Protein AF-A0A8D2JMZ3-F1 (afdb_monomer)

Mean predicted aligned error: 17.95 Å

Solvent-accessible surface area (backbone atoms only — not comparable to full-atom values): 12880 Å² total; per-residue (Å²): 135,89,76,90,51,69,68,60,50,44,53,52,55,49,55,53,67,75,38,93,73,44,68,58,94,88,39,82,54,86,89,74,84,93,63,55,71,68,49,50,51,51,40,59,71,40,48,68,58,43,51,56,36,44,77,69,68,22,65,52,45,77,48,75,93,40,26,43,32,31,45,54,94,93,37,82,47,76,37,77,47,71,67,64,46,55,58,53,24,75,77,34,67,77,54,27,69,68,46,46,59,58,55,48,54,51,52,50,53,51,47,55,68,68,47,74,68,68,55,67,88,52,72,50,77,45,84,58,94,58,66,87,46,82,76,63,46,58,98,85,66,78,86,52,73,69,58,53,55,47,51,50,50,39,57,75,62,45,42,35,52,57,62,50,73,80,39,76,84,61,76,80,48,64,48,72,37,80,92,74,76,41,73,42,70,67,54,54,47,33,29,26,57,92,40,50,78,67,55,70,74,60,71,81,74,77,78,81,126

Sequence (209 aa):
MKIPNIQNKDRILKAVREKNQITFRGKPIRISADFSIQTLKARRAWNNIFQALKENGCQPRILYSAKLTFKFDDEIKSFHDKQKLKEFTKRKPALQNILNKIFHEEEMKNKEANQNQIDHNTIILGDFNTPLSPLDRSSRQKLNKETIDLNNTINNLDLTDIYRIYHPTKSEYTFFSAAHGSFSKIDHILCHKANSNRCQKTEIMQCFL

Foldseek 3Di:
DDDPDQVVVQVVVVVLVVDPFDDDPNHTDDDDDDDDPVQVVLLVLCPVVQVLCVVVVQPWDQTPSRKIWTADPNDIDIDNDPVVVVVVCVVPVVSVVSCVVVVVVVVVVVVVVVPPQPPLPDKDWDDPPDDLDPLLDDPPDDDDPVSVVVNVVCVVNQKDQLVCVVVVPDSDQWDQDPVVNDTDHGTGTIHHPVCSVVCVPDDVPPPDD

InterPro domains:
  IPR004244 Transposase, L1 [PTHR11505] (2-107)
  IPR005135 Endonuclease/exonuclease/phosphatase [PF03372] (103-193)
  IPR035300 L1 transposable element, dsRBD-like domain [PF17490] (38-100)
  IPR036691 Endonuclease/exonuclease/phosphatase superfamily [SSF56219] (115-205)
  IPR042566 L1 transposable element, C-terminal domain [G3DSA:3.30.250.20] (35-118)

Structure (mmCIF, N/CA/C/O backbone):
data_AF-A0A8D2JMZ3-F1
#
_entry.id   AF-A0A8D2JMZ3-F1
#
loop_
_atom_site.group_PDB
_atom_site.id
_atom_site.type_symbol
_atom_site.label_atom_id
_atom_site.label_alt_id
_atom_site.label_comp_id
_atom_site.label_asym_id
_atom_site.label_entity_id
_atom_site.label_seq_id
_atom_site.pdbx_PDB_ins_code
_atom_site.Cartn_x
_atom_site.Cartn_y
_atom_site.Cartn_z
_atom_site.occupancy
_atom_site.B_iso_or_equiv
_atom_site.auth_seq_id
_atom_site.auth_comp_id
_atom_site.auth_asym_id
_atom_site.auth_atom_id
_atom_site.pdbx_PDB_model_num
ATOM 1 N N . MET A 1 1 ? -23.583 14.403 -9.798 1.00 52.75 1 MET A N 1
ATOM 2 C CA . MET A 1 1 ? -24.147 15.439 -8.897 1.00 52.75 1 MET A CA 1
ATOM 3 C C . MET A 1 1 ? -23.128 15.728 -7.796 1.00 52.75 1 MET A C 1
ATOM 5 O O . MET A 1 1 ? -22.756 14.801 -7.087 1.00 52.75 1 MET A O 1
ATOM 9 N N . LYS A 1 2 ? -22.599 16.955 -7.680 1.00 56.12 2 LYS A N 1
ATOM 10 C CA . LYS A 1 2 ? -21.612 17.293 -6.636 1.00 56.12 2 LYS A CA 1
ATOM 11 C C . LYS A 1 2 ? -22.342 17.748 -5.373 1.00 56.12 2 LYS A C 1
ATOM 13 O O . LYS A 1 2 ? -22.934 18.817 -5.357 1.00 56.12 2 LYS A O 1
ATOM 18 N N . ILE A 1 3 ? -22.298 16.936 -4.320 1.00 60.28 3 ILE A N 1
ATOM 19 C CA . ILE A 1 3 ? -22.802 17.334 -2.999 1.00 60.28 3 ILE A CA 1
ATOM 20 C C . ILE A 1 3 ? -21.708 18.180 -2.316 1.00 60.28 3 ILE A C 1
ATOM 22 O O . ILE A 1 3 ? -20.572 17.701 -2.225 1.00 60.28 3 ILE A O 1
ATOM 26 N N . PRO A 1 4 ? -21.999 19.406 -1.849 1.00 55.62 4 PRO A N 1
ATOM 27 C CA . PRO A 1 4 ? -20.985 20.302 -1.287 1.00 55.62 4 PRO A CA 1
ATOM 28 C C . PRO A 1 4 ? -20.541 19.901 0.129 1.00 55.62 4 PRO A C 1
ATOM 30 O O . PRO A 1 4 ? -19.393 20.120 0.497 1.00 55.62 4 PRO A O 1
ATOM 33 N N . ASN A 1 5 ? -21.412 19.255 0.914 1.00 67.56 5 ASN A N 1
ATOM 34 C CA . ASN A 1 5 ? -21.139 18.926 2.315 1.00 67.56 5 ASN A CA 1
ATOM 35 C C . ASN A 1 5 ? -20.734 17.449 2.511 1.00 67.56 5 ASN A C 1
ATOM 37 O O . ASN A 1 5 ? -21.467 16.530 2.136 1.00 67.56 5 ASN A O 1
ATOM 41 N N . ILE A 1 6 ? -19.576 17.231 3.143 1.00 60.22 6 ILE A N 1
ATOM 42 C CA . ILE A 1 6 ? -18.998 15.913 3.443 1.00 60.22 6 ILE A CA 1
ATOM 43 C C . ILE A 1 6 ? -19.828 15.106 4.457 1.00 60.22 6 ILE A C 1
ATOM 45 O O . ILE A 1 6 ? -19.994 13.901 4.288 1.00 60.22 6 ILE A O 1
ATOM 49 N N . GLN A 1 7 ? -20.439 15.768 5.446 1.00 60.44 7 GLN A N 1
ATOM 50 C CA . GLN A 1 7 ? -21.289 15.124 6.455 1.00 60.44 7 GLN A CA 1
ATOM 51 C C . GLN A 1 7 ? -22.577 14.587 5.825 1.00 60.44 7 GLN A C 1
ATOM 53 O O . GLN A 1 7 ? -23.036 13.492 6.149 1.00 60.44 7 GLN A O 1
ATOM 58 N N . ASN A 1 8 ? -23.133 15.327 4.862 1.00 69.31 8 ASN A N 1
ATOM 59 C CA . ASN A 1 8 ? -24.306 14.886 4.113 1.00 69.31 8 ASN A CA 1
ATOM 60 C C . ASN A 1 8 ? -23.977 13.677 3.226 1.00 69.31 8 ASN A C 1
ATOM 62 O O . ASN A 1 8 ? -24.786 12.757 3.137 1.00 69.31 8 ASN A O 1
ATOM 66 N N . LYS A 1 9 ? -22.773 13.618 2.638 1.00 70.19 9 LYS A N 1
ATOM 67 C CA . LYS A 1 9 ? -22.310 12.434 1.892 1.00 70.19 9 LYS A CA 1
ATOM 68 C C . LYS A 1 9 ? -22.206 11.198 2.783 1.00 70.19 9 LYS A C 1
ATOM 70 O O . LYS A 1 9 ? -22.688 10.141 2.388 1.00 70.19 9 LYS A O 1
ATOM 75 N N . ASP A 1 10 ? -21.625 11.327 3.975 1.00 70.31 10 ASP A N 1
ATOM 76 C CA . ASP A 1 10 ? -21.514 10.216 4.930 1.00 70.31 10 ASP A CA 1
ATOM 77 C C . ASP A 1 10 ? -22.885 9.701 5.378 1.00 70.31 10 ASP A C 1
ATOM 79 O O . ASP A 1 10 ? -23.123 8.493 5.382 1.00 70.31 10 ASP A O 1
ATOM 83 N N . ARG A 1 11 ? -23.819 10.607 5.697 1.00 74.19 11 ARG A N 1
ATOM 84 C CA . ARG A 1 11 ? -25.191 10.243 6.090 1.00 74.19 11 ARG A CA 1
ATOM 85 C C . ARG A 1 11 ? -25.937 9.513 4.973 1.00 74.19 11 ARG A C 1
ATOM 87 O O . ARG A 1 11 ? -26.581 8.503 5.243 1.00 74.19 11 ARG A O 1
ATOM 94 N N . ILE A 1 12 ? -25.813 9.981 3.729 1.00 76.50 12 ILE A N 1
ATOM 95 C CA . ILE A 1 12 ? -26.441 9.344 2.563 1.00 76.50 12 ILE A CA 1
ATOM 96 C C . ILE A 1 12 ? -25.833 7.959 2.320 1.00 76.50 12 ILE A C 1
ATOM 98 O O . ILE A 1 12 ? -26.570 6.986 2.208 1.00 76.50 12 ILE A O 1
ATOM 102 N N . LEU A 1 13 ? -24.502 7.835 2.302 1.00 74.62 13 LEU A N 1
ATOM 103 C CA . LEU A 1 13 ? -23.834 6.542 2.108 1.00 74.62 13 LEU A CA 1
ATOM 104 C C . LEU A 1 13 ? -24.118 5.558 3.250 1.00 74.62 13 LEU A C 1
ATOM 106 O O . LEU A 1 13 ? -24.171 4.353 3.013 1.00 74.62 13 LEU A O 1
ATOM 110 N N . LYS A 1 14 ? -24.311 6.047 4.479 1.00 76.94 14 LYS A N 1
ATOM 111 C CA . LYS A 1 14 ? -24.741 5.226 5.615 1.00 76.94 14 LYS A CA 1
ATOM 112 C C . LYS A 1 14 ? -26.151 4.675 5.389 1.00 76.94 14 LYS A C 1
ATOM 114 O O . LYS A 1 14 ? -26.322 3.462 5.432 1.00 76.94 14 LYS A O 1
ATOM 119 N N . ALA A 1 15 ? -27.111 5.536 5.052 1.00 76.06 15 ALA A N 1
ATOM 120 C CA . ALA A 1 15 ? -28.481 5.120 4.749 1.00 76.06 15 ALA A CA 1
ATOM 121 C C . ALA A 1 15 ? -28.544 4.146 3.557 1.00 76.06 15 ALA A C 1
ATOM 123 O O . ALA A 1 15 ? -29.345 3.215 3.552 1.00 76.06 15 ALA A O 1
ATOM 124 N N . VAL A 1 16 ? -27.661 4.327 2.568 1.00 79.62 16 VAL A N 1
ATOM 125 C CA . VAL A 1 16 ? -27.519 3.422 1.419 1.00 79.62 16 VAL A CA 1
ATOM 126 C C . VAL A 1 16 ? -27.034 2.034 1.829 1.00 79.62 16 VAL A C 1
ATOM 128 O O . VAL A 1 16 ? -27.456 1.059 1.231 1.00 79.62 16 VAL A O 1
ATOM 131 N N . ARG A 1 17 ? -26.142 1.926 2.819 1.00 74.00 17 ARG A N 1
ATOM 132 C CA . ARG A 1 17 ? -25.632 0.632 3.308 1.00 74.00 17 ARG A CA 1
ATOM 133 C C . ARG A 1 17 ? -26.633 -0.088 4.205 1.00 74.00 17 ARG A C 1
ATOM 135 O O . ARG A 1 17 ? -26.659 -1.309 4.208 1.00 74.00 17 ARG A O 1
ATOM 142 N N . GLU A 1 18 ? -27.409 0.665 4.981 1.00 77.12 18 GLU A N 1
ATOM 143 C CA . GLU A 1 18 ? -28.457 0.119 5.853 1.00 77.12 18 GLU A CA 1
ATOM 144 C C . GLU A 1 18 ? -29.655 -0.396 5.044 1.00 77.12 18 GLU A C 1
ATOM 146 O O . GLU A 1 18 ? -30.322 -1.342 5.455 1.00 77.12 18 GLU A O 1
ATOM 151 N N . LYS A 1 19 ? -29.911 0.184 3.865 1.00 76.12 19 LYS A N 1
ATOM 152 C CA . LYS A 1 19 ? -30.901 -0.328 2.916 1.00 76.12 19 LYS A CA 1
ATOM 153 C C . LYS A 1 19 ? -30.251 -1.326 1.959 1.00 76.12 19 LYS A C 1
ATOM 155 O O . LYS A 1 19 ? -29.492 -0.939 1.082 1.00 76.12 19 LYS A O 1
ATOM 160 N N . ASN A 1 20 ? -30.614 -2.604 2.066 1.00 64.88 20 ASN A N 1
ATOM 161 C CA . ASN A 1 20 ? -30.099 -3.665 1.186 1.00 64.88 20 ASN A CA 1
ATOM 162 C C . ASN A 1 20 ? -30.319 -3.391 -0.320 1.00 64.88 20 ASN A C 1
ATOM 164 O O . ASN A 1 20 ? -29.542 -3.864 -1.146 1.00 64.88 20 ASN A O 1
ATOM 168 N N . GLN A 1 21 ? -31.352 -2.622 -0.690 1.00 77.00 21 GLN A N 1
ATOM 169 C CA . GLN A 1 21 ? -31.641 -2.245 -2.074 1.00 77.00 21 GLN A CA 1
ATOM 170 C C . GLN A 1 21 ? -32.200 -0.819 -2.151 1.00 77.00 21 GLN A C 1
ATOM 172 O O . GLN A 1 21 ? -33.038 -0.417 -1.344 1.00 77.00 21 GLN A O 1
ATOM 177 N N . ILE A 1 22 ? -31.749 -0.053 -3.147 1.00 79.81 22 ILE A N 1
ATOM 178 C CA . ILE A 1 22 ? -32.292 1.268 -3.476 1.00 79.81 22 ILE A CA 1
ATOM 179 C C . ILE A 1 22 ? -32.885 1.194 -4.869 1.00 79.81 22 ILE A C 1
ATOM 181 O O . ILE A 1 22 ? -32.224 0.729 -5.793 1.00 79.81 22 ILE A O 1
ATOM 185 N N . THR A 1 23 ? -34.112 1.677 -5.026 1.00 83.44 23 THR A N 1
ATOM 186 C CA . THR A 1 23 ? -34.807 1.712 -6.312 1.00 83.44 23 THR A CA 1
ATOM 187 C C . THR A 1 23 ? -35.052 3.147 -6.757 1.00 83.44 23 THR A C 1
ATOM 189 O O . THR A 1 23 ? -35.517 3.969 -5.970 1.00 83.44 23 THR A O 1
ATOM 192 N N . PHE A 1 24 ? -34.810 3.443 -8.031 1.00 77.12 24 PHE A N 1
ATOM 193 C CA . PHE A 1 24 ? -35.238 4.681 -8.675 1.00 77.12 24 PHE A CA 1
ATOM 194 C C . PHE A 1 24 ? -36.169 4.330 -9.831 1.00 77.12 24 PHE A C 1
ATOM 196 O O . PHE A 1 24 ? -35.787 3.581 -10.729 1.00 77.12 24 PHE A O 1
ATOM 203 N N . ARG A 1 25 ? -37.409 4.837 -9.787 1.00 83.75 25 ARG A N 1
ATOM 204 C CA . ARG A 1 25 ? -38.463 4.518 -10.771 1.00 83.75 25 ARG A CA 1
ATOM 205 C C . ARG A 1 25 ? -38.651 3.003 -10.975 1.00 83.75 25 ARG A C 1
ATOM 207 O O . ARG A 1 25 ? -38.688 2.521 -12.100 1.00 83.75 25 ARG A O 1
ATOM 214 N N . GLY A 1 26 ? -38.683 2.248 -9.875 1.00 83.44 26 GLY A N 1
ATOM 215 C CA . GLY A 1 26 ? -38.850 0.788 -9.887 1.00 83.44 26 GLY A CA 1
ATOM 216 C C . GLY A 1 26 ? -37.610 -0.023 -10.287 1.00 83.44 26 GLY A C 1
ATOM 217 O O . GLY A 1 26 ? -37.651 -1.245 -10.206 1.00 83.44 26 GLY A O 1
ATOM 218 N N . LYS A 1 27 ? -36.492 0.612 -10.674 1.00 82.56 27 LYS A N 1
ATOM 219 C CA . LYS A 1 27 ? -35.248 -0.086 -11.044 1.00 82.56 27 LYS A CA 1
ATOM 220 C C . LYS A 1 27 ? -34.214 -0.024 -9.919 1.00 82.56 27 LYS A C 1
ATOM 222 O O . LYS A 1 27 ? -34.020 1.059 -9.361 1.00 82.56 27 LYS A O 1
ATOM 227 N N . PRO A 1 28 ? -33.526 -1.131 -9.589 1.00 82.12 28 PRO A N 1
ATOM 228 C CA . PRO A 1 28 ? -32.468 -1.116 -8.590 1.00 82.12 28 PRO A CA 1
ATOM 229 C C . PRO A 1 28 ? -31.295 -0.261 -9.077 1.00 82.12 28 PRO A C 1
ATOM 231 O O . PRO A 1 28 ? -30.843 -0.390 -10.214 1.00 82.12 28 PRO A O 1
ATOM 234 N N . ILE A 1 29 ? -30.798 0.616 -8.210 1.00 81.31 29 ILE A N 1
ATOM 235 C CA . ILE A 1 29 ? -29.646 1.474 -8.475 1.00 81.31 29 ILE A CA 1
ATOM 236 C C . ILE A 1 29 ? -28.584 1.282 -7.397 1.00 81.31 29 ILE A C 1
ATOM 238 O O . ILE A 1 29 ? -28.882 1.144 -6.210 1.00 81.31 29 ILE A O 1
ATOM 242 N N . ARG A 1 30 ? -27.316 1.303 -7.813 1.00 77.81 30 ARG A N 1
ATOM 243 C CA . ARG A 1 30 ? -26.170 1.227 -6.906 1.00 77.81 30 ARG A CA 1
ATOM 244 C C . ARG A 1 30 ? -25.572 2.614 -6.732 1.00 77.81 30 ARG A C 1
ATOM 246 O O . ARG A 1 30 ? -24.938 3.139 -7.640 1.00 77.81 30 ARG A O 1
ATOM 253 N N . ILE A 1 31 ? -25.735 3.189 -5.546 1.00 73.88 31 ILE A N 1
ATOM 254 C CA . ILE A 1 31 ? -25.082 4.448 -5.186 1.00 73.88 31 ILE A CA 1
ATOM 255 C C . ILE A 1 31 ? -23.712 4.110 -4.599 1.00 73.88 31 ILE A C 1
ATOM 257 O O . ILE A 1 31 ? -23.606 3.560 -3.504 1.00 73.88 31 ILE A O 1
ATOM 261 N N . SER A 1 32 ? -22.658 4.421 -5.348 1.00 66.25 32 SER A N 1
ATOM 262 C CA . SER A 1 32 ? -21.271 4.343 -4.882 1.00 66.25 32 SER A CA 1
ATOM 263 C C . SER A 1 32 ? -20.693 5.751 -4.811 1.00 66.25 32 SER A C 1
ATOM 265 O O . SER A 1 32 ? -21.151 6.649 -5.511 1.00 66.25 32 SER A O 1
ATOM 267 N N . ALA A 1 33 ? -19.716 5.964 -3.937 1.00 67.50 33 ALA A N 1
ATOM 268 C CA . ALA A 1 33 ? -19.025 7.243 -3.885 1.00 67.50 33 ALA A CA 1
ATOM 269 C C . ALA A 1 33 ? -17.858 7.270 -4.875 1.00 67.50 33 ALA A C 1
ATOM 271 O O . ALA A 1 33 ? -17.0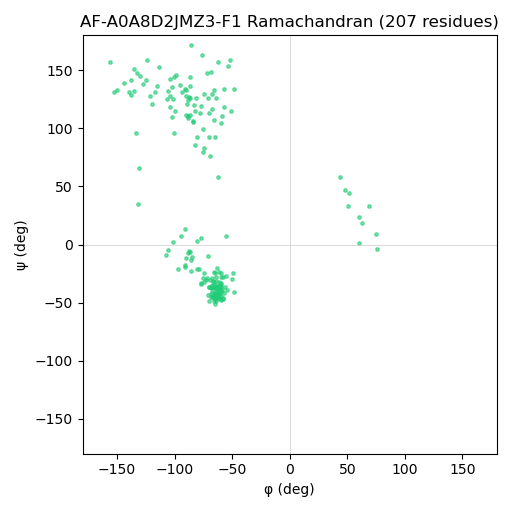77 6.319 -4.940 1.00 67.50 33 ALA A O 1
ATOM 272 N N . ASP A 1 34 ? -17.737 8.389 -5.585 1.00 69.44 34 ASP A N 1
ATOM 273 C CA . ASP A 1 34 ? -16.626 8.671 -6.488 1.00 69.44 34 ASP A CA 1
ATOM 274 C C . ASP A 1 34 ? -15.393 9.034 -5.656 1.00 69.44 34 ASP A C 1
ATOM 276 O O . ASP A 1 34 ? -15.262 10.144 -5.133 1.00 69.44 34 ASP A O 1
ATOM 280 N N . PHE A 1 35 ? -14.506 8.061 -5.474 1.00 68.31 35 PHE A N 1
ATOM 281 C CA . PHE A 1 35 ? -13.233 8.242 -4.785 1.00 68.31 35 PHE A CA 1
ATOM 282 C C . PHE A 1 35 ? -12.105 8.392 -5.799 1.00 68.31 35 PHE A C 1
ATOM 284 O O . PHE A 1 35 ? -12.091 7.707 -6.820 1.00 68.31 35 PHE A O 1
ATOM 291 N N . SER A 1 36 ? -11.114 9.232 -5.487 1.00 72.50 36 SER A N 1
ATOM 292 C CA . SER A 1 36 ? -9.856 9.219 -6.234 1.00 72.50 36 SER A CA 1
ATOM 293 C C . SER A 1 36 ? -9.165 7.859 -6.077 1.00 72.50 36 SER A C 1
ATOM 295 O O . SER A 1 36 ? -9.374 7.143 -5.089 1.00 72.50 36 SER A O 1
ATOM 297 N N . ILE A 1 37 ? -8.293 7.515 -7.025 1.00 74.00 37 ILE A N 1
ATOM 298 C CA . ILE A 1 37 ? -7.497 6.277 -6.985 1.00 74.00 37 ILE A CA 1
ATOM 299 C C . ILE A 1 37 ? -6.710 6.177 -5.665 1.00 74.00 37 ILE A C 1
ATOM 301 O O . ILE A 1 37 ? -6.662 5.112 -5.048 1.00 74.00 37 ILE A O 1
ATOM 305 N N . GLN A 1 38 ? -6.169 7.298 -5.175 1.00 71.25 38 GLN A N 1
ATOM 306 C CA . GLN A 1 38 ? -5.466 7.365 -3.890 1.00 71.25 38 GLN A CA 1
ATOM 307 C C . GLN A 1 38 ? -6.385 7.027 -2.707 1.00 71.25 38 GLN A C 1
ATOM 309 O O . GLN A 1 38 ? -6.023 6.212 -1.858 1.00 71.25 38 GLN A O 1
ATOM 314 N N . THR A 1 39 ? -7.602 7.581 -2.663 1.00 74.94 39 THR A N 1
ATOM 315 C CA . THR A 1 39 ? -8.567 7.280 -1.593 1.00 74.94 39 THR A CA 1
ATOM 316 C C . THR A 1 39 ? -9.057 5.830 -1.652 1.00 74.94 39 THR A C 1
ATOM 318 O O . THR A 1 39 ? -9.253 5.207 -0.608 1.00 74.94 39 THR A O 1
ATOM 321 N N . LEU A 1 40 ? -9.216 5.254 -2.848 1.00 78.81 40 LEU A N 1
ATOM 322 C CA . LEU A 1 40 ? -9.533 3.830 -3.006 1.00 78.81 40 LEU A CA 1
ATOM 323 C C . LEU A 1 40 ? -8.403 2.938 -2.487 1.00 78.81 40 LEU A C 1
ATOM 325 O O . LEU A 1 40 ? -8.673 1.982 -1.758 1.00 78.81 40 LEU A O 1
ATOM 329 N N . LYS A 1 41 ? -7.146 3.261 -2.812 1.00 79.75 41 LYS A N 1
ATOM 330 C CA . LYS A 1 41 ? -5.973 2.524 -2.323 1.00 79.75 41 LYS A CA 1
ATOM 331 C C . LYS A 1 41 ? -5.871 2.594 -0.796 1.00 79.75 41 LYS A C 1
ATOM 333 O O . LYS A 1 41 ? -5.735 1.555 -0.155 1.00 79.75 41 LYS A O 1
ATOM 338 N N . ALA A 1 42 ? -6.049 3.780 -0.211 1.00 78.06 42 ALA A N 1
ATOM 339 C CA . ALA A 1 42 ? -6.076 3.963 1.242 1.00 78.06 42 ALA A CA 1
ATOM 340 C C . ALA A 1 42 ? -7.196 3.148 1.914 1.00 78.06 42 ALA A C 1
ATOM 342 O O . ALA A 1 42 ? -6.979 2.524 2.947 1.00 78.06 42 ALA A O 1
ATOM 343 N N . ARG A 1 43 ? -8.387 3.074 1.302 1.00 82.94 43 ARG A N 1
ATOM 344 C 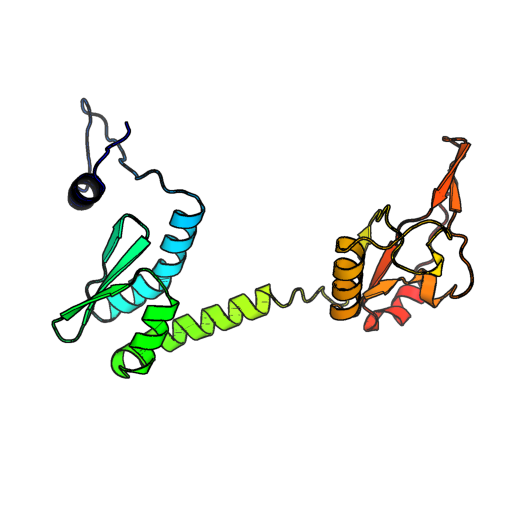CA . ARG A 1 43 ? -9.486 2.226 1.800 1.00 82.94 43 ARG A CA 1
ATOM 345 C C . ARG A 1 43 ? -9.155 0.742 1.756 1.00 82.94 43 ARG A C 1
ATOM 347 O O . ARG A 1 43 ? -9.425 0.047 2.727 1.00 82.94 43 ARG A O 1
ATOM 354 N N . ARG A 1 44 ? -8.556 0.263 0.663 1.00 84.06 44 ARG A N 1
ATOM 355 C CA . ARG A 1 44 ? -8.130 -1.140 0.545 1.00 84.06 44 ARG A CA 1
ATOM 356 C C . ARG A 1 44 ? -7.092 -1.503 1.604 1.00 84.06 44 ARG A C 1
ATOM 358 O O . ARG A 1 44 ? -7.177 -2.587 2.168 1.00 84.06 44 ARG A O 1
ATOM 365 N N . ALA A 1 45 ? -6.183 -0.583 1.933 1.00 82.56 45 ALA A N 1
ATOM 366 C CA . ALA A 1 45 ? -5.184 -0.780 2.985 1.00 82.56 45 ALA A CA 1
ATOM 367 C C . ALA A 1 45 ? -5.793 -0.971 4.392 1.00 82.56 45 ALA A C 1
ATOM 369 O O . ALA A 1 45 ? -5.130 -1.523 5.274 1.00 82.56 45 ALA A O 1
ATOM 370 N N . TRP A 1 46 ? -7.046 -0.546 4.603 1.00 87.62 46 TRP A N 1
ATOM 371 C CA . TRP A 1 46 ? -7.791 -0.790 5.840 1.00 87.62 46 TRP A CA 1
ATOM 372 C C . TRP A 1 46 ? -8.516 -2.136 5.872 1.00 87.62 46 TRP A C 1
ATOM 374 O O . TRP A 1 46 ? -8.940 -2.530 6.950 1.00 87.62 46 TRP A O 1
ATOM 384 N N . ASN A 1 47 ? -8.668 -2.853 4.753 1.00 88.50 47 ASN A N 1
ATOM 385 C CA . ASN A 1 47 ? -9.514 -4.053 4.698 1.00 88.50 47 ASN A CA 1
ATOM 386 C C . ASN A 1 47 ? -9.049 -5.156 5.656 1.00 88.50 47 ASN A C 1
ATOM 388 O O . ASN A 1 47 ? -9.865 -5.681 6.409 1.00 88.50 47 ASN A O 1
ATOM 392 N N . ASN A 1 48 ? -7.750 -5.468 5.669 1.00 88.25 48 ASN A N 1
ATOM 393 C CA . ASN A 1 48 ? -7.200 -6.513 6.539 1.00 88.25 48 ASN A CA 1
ATOM 394 C C . ASN A 1 48 ? -7.390 -6.145 8.020 1.00 88.25 48 ASN A C 1
ATOM 396 O O . ASN A 1 48 ? -7.888 -6.940 8.811 1.00 88.25 48 ASN A O 1
ATOM 400 N N . ILE A 1 49 ? -7.090 -4.889 8.367 1.00 89.06 49 ILE A N 1
ATOM 401 C CA . ILE A 1 49 ? -7.279 -4.344 9.720 1.00 89.06 49 ILE A CA 1
ATOM 402 C C . ILE A 1 49 ? -8.759 -4.366 10.115 1.00 89.06 49 ILE A C 1
ATOM 404 O O . ILE A 1 49 ? -9.099 -4.707 11.243 1.00 89.06 49 ILE A O 1
ATOM 408 N N . PHE A 1 50 ? -9.649 -4.006 9.192 1.00 89.62 50 PHE A N 1
ATOM 409 C CA . PHE A 1 50 ? -11.085 -3.987 9.421 1.00 89.62 50 PHE A CA 1
ATOM 410 C C . PHE A 1 50 ? -11.618 -5.382 9.755 1.00 89.62 50 PHE A C 1
ATOM 412 O O . PHE A 1 50 ? -12.397 -5.506 10.695 1.00 89.62 50 PHE A O 1
ATOM 419 N N . GLN A 1 51 ? -11.199 -6.421 9.026 1.00 88.56 51 GLN A N 1
ATOM 420 C CA . GLN A 1 51 ? -11.636 -7.789 9.320 1.00 88.56 51 GLN A CA 1
ATOM 421 C C . GLN A 1 51 ? -11.130 -8.258 10.682 1.00 88.56 51 GLN A C 1
ATOM 423 O O . GLN A 1 51 ? -11.938 -8.680 11.503 1.00 88.56 51 GLN A O 1
ATOM 428 N N . ALA A 1 52 ? -9.848 -8.051 10.988 1.00 88.00 52 ALA A N 1
ATOM 429 C CA . ALA A 1 52 ? -9.300 -8.432 12.288 1.00 88.00 52 ALA A CA 1
ATOM 430 C C . ALA A 1 52 ? -9.991 -7.711 13.457 1.00 88.00 52 ALA A C 1
ATOM 432 O O . ALA A 1 52 ? -10.332 -8.326 14.464 1.00 88.00 52 ALA A O 1
ATOM 433 N N . LEU A 1 53 ? -10.274 -6.411 13.324 1.00 88.62 53 LEU A N 1
ATOM 434 C CA . LEU A 1 53 ? -11.035 -5.669 14.336 1.00 88.62 53 LEU A CA 1
ATOM 435 C C . LEU A 1 53 ? -12.483 -6.163 14.460 1.00 88.62 53 LEU A C 1
ATOM 437 O O . LEU A 1 53 ? -13.059 -6.107 15.545 1.00 88.62 53 LEU A O 1
ATOM 441 N N . L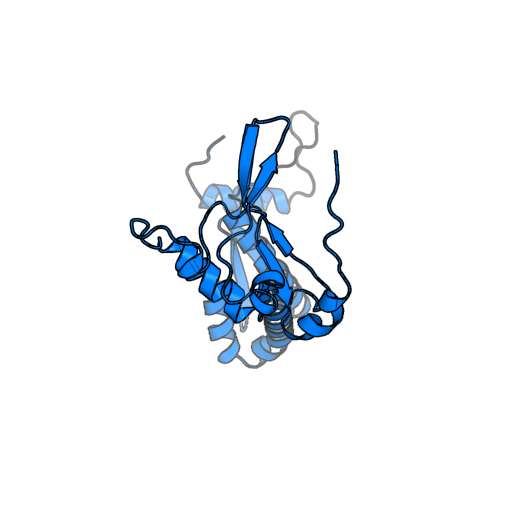YS A 1 54 ? -13.091 -6.630 13.365 1.00 88.44 54 LYS A N 1
ATOM 442 C CA . LYS A 1 54 ? -14.451 -7.178 13.368 1.00 88.44 54 LYS A CA 1
ATOM 443 C C . LYS A 1 54 ? -14.504 -8.533 14.073 1.00 88.44 54 LYS A C 1
ATOM 445 O O . LYS A 1 54 ? -15.403 -8.740 14.881 1.00 88.44 54 LYS A O 1
ATOM 450 N N . GLU A 1 55 ? -13.537 -9.406 13.808 1.00 88.00 55 GLU A N 1
ATOM 451 C CA . GLU A 1 55 ? -13.392 -10.716 14.460 1.00 88.00 55 GLU A CA 1
ATOM 452 C C . GLU A 1 55 ? -13.174 -10.587 15.972 1.00 88.00 55 GLU A C 1
ATOM 454 O O . GLU A 1 55 ? -13.671 -11.400 16.741 1.00 88.00 55 GLU A O 1
ATOM 459 N N . ASN A 1 56 ? -12.515 -9.511 16.409 1.00 85.50 56 ASN A N 1
ATOM 460 C CA . ASN A 1 56 ? -12.270 -9.217 17.822 1.00 85.50 56 ASN A CA 1
ATOM 461 C C . ASN A 1 56 ? -13.366 -8.348 18.475 1.00 85.50 56 ASN A C 1
ATOM 463 O O . ASN A 1 56 ? -13.169 -7.801 19.557 1.00 85.50 56 ASN A O 1
ATOM 467 N N . GLY A 1 57 ? -14.524 -8.179 17.825 1.00 84.31 57 GLY A N 1
ATOM 468 C CA . GLY A 1 57 ? -15.683 -7.500 18.416 1.00 84.31 57 GLY A CA 1
ATOM 469 C C . GLY A 1 57 ? -15.585 -5.969 18.513 1.00 84.31 57 GLY A C 1
ATOM 470 O O . GLY A 1 57 ? -16.467 -5.341 19.095 1.00 84.31 57 GLY A O 1
ATOM 471 N N . CYS A 1 58 ? -14.581 -5.327 17.904 1.00 82.94 58 CYS A N 1
ATOM 472 C CA . CYS A 1 58 ? -14.340 -3.878 18.019 1.00 82.94 58 CYS A CA 1
ATOM 473 C C . CYS A 1 58 ? -15.287 -2.993 17.176 1.00 82.94 58 CYS A C 1
ATOM 475 O O . CYS A 1 58 ? -15.092 -1.781 17.087 1.00 82.94 58 CYS A O 1
ATOM 477 N N . GLN A 1 59 ?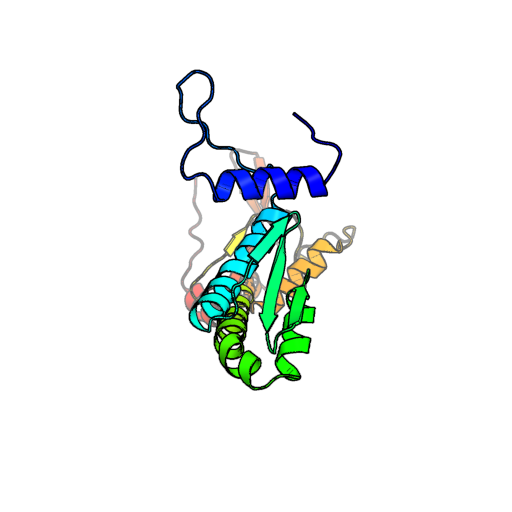 -16.299 -3.568 16.517 1.00 88.38 59 GLN A N 1
ATOM 478 C CA . GLN A 1 59 ? -17.287 -2.863 15.678 1.00 88.38 59 GLN A CA 1
ATOM 479 C C . GLN A 1 59 ? -16.682 -1.783 14.749 1.00 88.38 59 GLN A C 1
ATOM 481 O O . GLN A 1 59 ? -17.055 -0.604 14.826 1.00 88.38 59 GLN A O 1
ATOM 486 N N . PRO A 1 60 ? -15.734 -2.146 13.866 1.00 90.69 60 PRO A N 1
ATOM 487 C CA . PRO A 1 60 ? -15.057 -1.168 13.032 1.00 90.69 60 PRO A CA 1
ATOM 488 C C . PRO A 1 60 ? -15.999 -0.556 11.986 1.00 90.69 60 PRO A C 1
ATOM 490 O O . PRO A 1 60 ? -16.919 -1.193 11.469 1.00 90.69 60 PRO A O 1
ATOM 493 N N . ARG A 1 61 ? -15.747 0.706 11.633 1.00 88.00 61 ARG A N 1
ATOM 494 C CA . ARG A 1 61 ? -16.451 1.471 10.597 1.00 88.00 61 ARG A CA 1
ATOM 495 C C . ARG A 1 61 ? -15.455 2.305 9.798 1.00 88.00 61 ARG A C 1
ATOM 497 O O . ARG A 1 61 ? -14.650 3.038 10.370 1.00 88.00 61 ARG A O 1
ATOM 504 N N . ILE A 1 62 ? -15.545 2.228 8.470 1.00 86.19 62 ILE A N 1
ATOM 505 C CA . ILE A 1 62 ? -14.771 3.072 7.549 1.00 86.19 62 ILE A CA 1
ATOM 506 C C . ILE A 1 62 ? -15.670 4.213 7.064 1.00 86.19 62 ILE A C 1
ATOM 508 O O . ILE A 1 62 ? -16.669 3.983 6.365 1.00 86.19 62 ILE A O 1
ATOM 512 N N . LEU A 1 63 ? -15.303 5.436 7.440 1.00 83.88 63 LEU A N 1
ATOM 513 C CA . LEU A 1 63 ? -16.004 6.670 7.088 1.00 83.88 63 LEU A CA 1
ATOM 514 C C . LEU A 1 63 ? -15.537 7.218 5.724 1.00 83.88 63 LEU A C 1
ATOM 516 O O . LEU A 1 63 ? -14.598 6.703 5.088 1.00 83.88 63 LEU A O 1
ATOM 520 N N . TYR A 1 64 ? -16.219 8.248 5.216 1.00 70.94 64 TYR A N 1
ATOM 521 C CA . TYR A 1 64 ? -15.749 9.018 4.063 1.00 70.94 64 TYR A CA 1
ATOM 522 C C . TYR A 1 64 ? -14.314 9.533 4.295 1.00 70.94 64 TYR A C 1
ATOM 524 O O . TYR A 1 64 ? -13.857 9.607 5.429 1.00 70.94 64 TYR A O 1
ATOM 532 N N . SER A 1 65 ? -13.570 9.748 3.202 1.00 74.94 65 SER A N 1
ATOM 533 C CA . SER A 1 65 ? -12.117 10.037 3.165 1.00 74.94 65 SER A CA 1
ATOM 534 C C . SER A 1 65 ? -11.151 8.959 3.699 1.00 74.94 65 SER A C 1
ATOM 536 O O . SER A 1 65 ? -9.981 9.250 3.909 1.00 74.94 65 SER A O 1
ATOM 538 N N . ALA A 1 66 ? -11.588 7.695 3.818 1.00 82.19 66 ALA A N 1
ATOM 539 C CA . ALA A 1 66 ? -10.737 6.562 4.236 1.00 82.19 66 ALA A CA 1
ATOM 540 C C . ALA A 1 66 ? -10.287 6.623 5.708 1.00 82.19 66 ALA A C 1
ATOM 542 O O . ALA A 1 66 ? -9.209 6.152 6.058 1.00 82.19 66 ALA A O 1
ATOM 543 N N . LYS A 1 67 ? -11.138 7.173 6.577 1.00 88.12 67 LYS A N 1
ATOM 544 C CA . LYS A 1 67 ? -10.932 7.196 8.026 1.00 88.12 67 LYS A CA 1
ATOM 545 C C . LYS A 1 67 ? -11.471 5.917 8.673 1.00 88.12 67 LYS A C 1
ATOM 547 O O . LYS A 1 67 ? -12.644 5.587 8.487 1.00 88.12 67 LYS A O 1
ATOM 552 N N . LEU A 1 68 ? -10.640 5.222 9.446 1.00 90.44 68 LEU A N 1
ATOM 553 C CA . LEU A 1 68 ? -11.033 4.050 10.227 1.00 90.44 68 LEU A CA 1
ATOM 554 C C . LEU A 1 68 ? -11.480 4.476 11.629 1.00 90.44 68 LEU A C 1
ATOM 556 O O . LEU A 1 68 ? -10.813 5.265 12.297 1.00 90.44 68 LEU A O 1
ATOM 560 N N . THR A 1 69 ? -12.603 3.932 12.083 1.00 90.31 69 THR A N 1
ATOM 561 C CA . THR A 1 69 ? -13.119 4.100 13.445 1.00 90.31 69 THR A CA 1
ATOM 562 C C . THR A 1 69 ? -13.467 2.749 14.038 1.00 90.31 69 THR A C 1
ATOM 564 O O . THR A 1 69 ? -13.906 1.873 13.302 1.00 90.31 69 THR A O 1
ATOM 567 N N . PHE A 1 70 ? -13.268 2.561 15.337 1.00 91.19 70 PHE A N 1
ATOM 568 C CA . PHE A 1 70 ? -13.665 1.343 16.046 1.00 91.19 70 PHE A CA 1
ATOM 569 C C . PHE A 1 70 ? -13.853 1.640 17.534 1.00 91.19 70 PHE A C 1
ATOM 571 O O . PHE A 1 70 ? -13.315 2.628 18.043 1.00 91.19 70 PHE A O 1
ATOM 578 N N . LYS A 1 71 ? -14.644 0.808 18.214 1.00 89.94 71 LYS A N 1
ATOM 579 C CA . LYS A 1 71 ? -14.847 0.877 19.662 1.00 89.94 71 LYS A CA 1
ATOM 580 C C . LYS A 1 71 ? -13.797 0.002 20.349 1.00 89.94 71 LYS A C 1
ATOM 582 O O . LYS A 1 71 ? -13.649 -1.164 19.990 1.00 89.94 71 LYS A O 1
ATOM 587 N N . PHE A 1 72 ? -13.072 0.563 21.310 1.00 87.12 72 PHE A N 1
ATOM 588 C CA . PHE A 1 72 ? -12.061 -0.144 22.095 1.00 87.12 72 PHE A CA 1
ATOM 589 C C . PHE A 1 72 ? -11.957 0.472 23.492 1.00 87.12 72 PHE A C 1
ATOM 591 O O . PHE A 1 72 ? -11.889 1.695 23.592 1.00 87.12 72 PHE A O 1
ATOM 598 N N . ASP A 1 73 ? -11.947 -0.355 24.541 1.00 83.75 73 ASP A N 1
ATOM 599 C CA . ASP A 1 73 ? -12.014 0.084 25.949 1.00 83.75 73 ASP A CA 1
ATOM 600 C C . ASP A 1 73 ? -13.138 1.114 26.189 1.00 83.75 73 ASP A C 1
ATOM 602 O O . ASP A 1 73 ? -12.915 2.185 26.740 1.00 83.75 73 ASP A O 1
ATOM 606 N N . ASP A 1 74 ? -14.338 0.835 25.669 1.00 83.38 74 ASP A N 1
ATOM 607 C CA . ASP A 1 74 ? -15.511 1.727 25.687 1.00 83.38 74 ASP A CA 1
ATOM 608 C C . ASP A 1 74 ? -15.387 3.094 24.996 1.00 83.38 74 ASP A C 1
ATOM 610 O O . ASP A 1 74 ? -16.379 3.813 24.862 1.00 83.38 74 ASP A O 1
ATOM 614 N N . GLU A 1 75 ? -14.240 3.399 24.398 1.00 87.88 75 GLU A N 1
ATOM 615 C CA . GLU A 1 75 ? -14.013 4.636 23.662 1.00 87.88 75 GLU A CA 1
ATOM 616 C C . GLU A 1 75 ? -14.034 4.419 22.144 1.00 87.88 75 GLU A C 1
ATOM 618 O O . GLU A 1 75 ? -13.528 3.429 21.606 1.00 87.88 75 GLU A O 1
ATOM 623 N N . ILE A 1 76 ? -14.593 5.385 21.409 1.00 89.81 76 ILE A N 1
ATOM 624 C CA . IL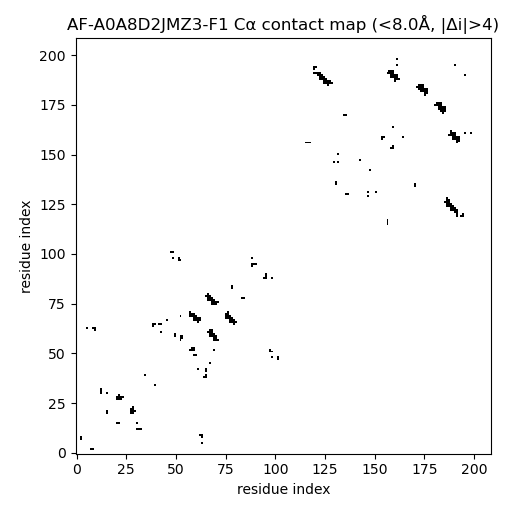E A 1 76 ? -14.510 5.396 19.944 1.00 89.81 76 ILE A CA 1
ATOM 625 C C . ILE A 1 76 ? -13.168 6.004 19.547 1.00 89.81 76 ILE A C 1
ATOM 627 O O . ILE A 1 76 ? -12.921 7.196 19.743 1.00 89.81 76 ILE A O 1
ATOM 631 N N . LYS A 1 77 ? -12.307 5.196 18.933 1.00 90.19 77 LYS A N 1
ATOM 632 C CA . LYS A 1 77 ? -11.028 5.651 18.384 1.00 90.19 77 LYS A CA 1
ATOM 633 C C . LYS A 1 77 ? -11.146 5.890 16.888 1.00 90.19 77 LYS A C 1
ATOM 635 O O . LYS A 1 77 ? -11.904 5.216 16.192 1.00 90.19 77 LYS A O 1
ATOM 640 N N . SER A 1 78 ? -10.416 6.889 16.393 1.00 89.50 78 SER A N 1
ATOM 641 C CA . SER A 1 78 ? -10.512 7.337 15.006 1.00 89.50 78 SER A CA 1
ATOM 642 C C . SER A 1 78 ? -9.137 7.630 14.419 1.00 89.50 78 SER A C 1
ATOM 644 O O . SER A 1 78 ? -8.362 8.385 15.004 1.00 89.50 78 SER A O 1
ATOM 646 N N . PHE A 1 79 ? -8.853 7.060 13.250 1.00 90.25 79 PHE A N 1
ATOM 647 C CA . PHE A 1 79 ? -7.546 7.124 12.607 1.00 90.25 79 PHE A CA 1
ATOM 648 C C . PHE A 1 79 ? -7.698 7.428 11.118 1.00 90.25 79 PHE A C 1
ATOM 650 O O . PHE A 1 79 ? -8.497 6.808 10.419 1.00 90.25 79 PHE A O 1
ATOM 657 N N . HIS A 1 80 ? -6.921 8.394 10.635 1.00 83.94 80 HIS A N 1
ATOM 658 C CA . HIS A 1 80 ? -6.807 8.699 9.203 1.00 83.94 80 HIS A CA 1
ATOM 659 C C . HIS A 1 80 ? -5.579 8.034 8.576 1.00 83.94 80 HIS A C 1
ATOM 661 O O . HIS A 1 80 ? -5.535 7.845 7.368 1.00 83.94 80 HIS A O 1
ATOM 667 N N . ASP A 1 81 ? -4.598 7.680 9.408 1.00 83.56 81 ASP A N 1
ATOM 668 C CA . ASP A 1 81 ? -3.311 7.142 8.995 1.00 83.56 81 ASP A CA 1
ATOM 669 C C . ASP A 1 81 ? -3.036 5.835 9.741 1.00 83.56 81 ASP A C 1
ATOM 671 O O . ASP A 1 81 ? -3.282 5.711 10.947 1.00 83.56 81 ASP A O 1
ATOM 675 N N . LYS A 1 82 ? -2.507 4.869 9.000 1.00 84.69 82 LYS A N 1
ATOM 676 C CA . LYS A 1 82 ? -2.085 3.567 9.492 1.00 84.69 82 LYS A CA 1
ATOM 677 C C . LYS A 1 82 ? -0.883 3.666 10.433 1.00 84.69 82 LYS A C 1
ATOM 679 O O . LYS A 1 82 ? -0.810 2.884 11.376 1.00 84.69 82 LYS A O 1
ATOM 684 N N . GLN A 1 83 ? 0.012 4.640 10.247 1.00 84.25 83 GLN A N 1
ATOM 685 C CA . GLN A 1 83 ? 1.142 4.862 11.157 1.00 84.25 83 GLN A CA 1
ATOM 686 C C . GLN A 1 83 ? 0.671 5.262 12.556 1.00 84.25 83 GLN A C 1
ATOM 688 O O . GLN A 1 83 ? 1.089 4.661 13.543 1.00 84.25 83 GLN A O 1
ATOM 693 N N . LYS A 1 84 ? -0.284 6.195 12.642 1.00 88.12 84 LYS A N 1
ATOM 694 C CA . LYS A 1 84 ? -0.888 6.601 13.921 1.00 88.12 84 LYS A CA 1
ATOM 695 C C . LYS A 1 84 ? -1.600 5.439 14.612 1.00 88.12 84 LYS A C 1
ATOM 697 O O . LYS A 1 84 ? -1.541 5.324 15.834 1.00 88.12 84 LYS A O 1
ATOM 702 N N . LEU A 1 85 ? -2.242 4.554 13.842 1.00 88.44 85 LEU A N 1
ATOM 703 C CA . LEU A 1 85 ? -2.787 3.316 14.399 1.00 88.44 85 LEU A CA 1
ATOM 704 C C . LEU A 1 85 ? -1.666 2.416 14.942 1.00 88.44 85 LEU A C 1
ATOM 706 O O . LEU A 1 85 ? -1.792 1.928 16.058 1.00 88.44 85 LEU A O 1
ATOM 710 N N . LYS A 1 86 ? -0.563 2.237 14.204 1.00 88.12 86 LYS A N 1
ATOM 711 C CA . LYS A 1 86 ? 0.585 1.415 14.628 1.00 88.12 86 LYS A CA 1
ATOM 712 C C . LYS A 1 86 ? 1.2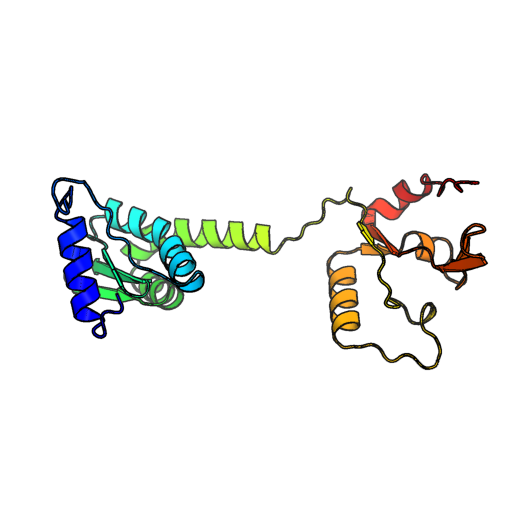28 1.932 15.922 1.00 88.12 86 LYS A C 1
ATOM 714 O O . LYS A 1 86 ? 1.640 1.147 16.771 1.00 88.12 86 LYS A O 1
ATOM 719 N N . GLU A 1 87 ? 1.304 3.247 16.110 1.00 87.94 87 GLU A N 1
ATOM 720 C CA . GLU A 1 87 ? 1.760 3.846 17.372 1.00 87.94 87 GLU A CA 1
ATOM 721 C C . GLU A 1 87 ? 0.776 3.605 18.519 1.00 87.94 87 GLU A C 1
ATOM 723 O O . GLU A 1 87 ? 1.190 3.284 19.634 1.00 87.94 87 GLU A O 1
ATOM 728 N N . PHE A 1 88 ? -0.528 3.706 18.246 1.00 87.88 88 PHE A N 1
ATOM 729 C CA . PHE A 1 88 ? -1.566 3.421 19.234 1.00 87.88 88 PHE A CA 1
ATOM 730 C C . PHE A 1 88 ? -1.545 1.953 19.677 1.00 87.88 88 PHE A C 1
ATOM 732 O O . PHE A 1 88 ? -1.632 1.674 20.872 1.00 87.88 88 PHE A O 1
ATOM 739 N N . THR A 1 89 ? -1.354 1.014 18.744 1.00 87.06 89 THR A N 1
ATOM 740 C CA . THR A 1 89 ? -1.289 -0.418 19.062 1.00 87.06 89 THR A CA 1
ATOM 741 C C . THR A 1 89 ? -0.085 -0.758 19.928 1.00 87.06 89 THR A C 1
ATOM 743 O O . THR A 1 89 ? -0.218 -1.578 20.824 1.00 87.06 89 THR A O 1
ATOM 746 N N . LYS A 1 90 ? 1.064 -0.086 19.758 1.00 87.25 90 LYS A N 1
ATOM 747 C CA . LYS A 1 90 ? 2.242 -0.290 20.629 1.00 87.25 90 LYS A CA 1
ATOM 748 C C . LYS A 1 90 ? 1.969 0.022 22.104 1.00 87.25 90 LYS A C 1
ATOM 750 O O . LYS A 1 90 ? 2.622 -0.537 22.973 1.00 87.25 90 LYS A O 1
ATOM 755 N N . ARG A 1 91 ? 1.023 0.923 22.394 1.00 86.75 91 ARG A N 1
ATOM 756 C CA . ARG A 1 91 ? 0.649 1.309 23.767 1.00 86.75 91 ARG A CA 1
ATOM 757 C C . ARG A 1 91 ? -0.441 0.416 24.370 1.00 86.75 91 ARG A C 1
ATOM 759 O O . ARG A 1 91 ? -0.779 0.587 25.538 1.00 86.75 91 ARG A O 1
ATOM 766 N N . LYS A 1 92 ? -1.030 -0.495 23.587 1.00 86.69 92 LYS A N 1
ATOM 767 C CA . LYS A 1 92 ? -2.179 -1.324 23.981 1.00 86.69 92 LYS A CA 1
ATOM 768 C C . LYS A 1 92 ? -1.929 -2.791 23.593 1.00 86.69 92 LYS A C 1
ATOM 770 O O . LYS A 1 92 ? -2.241 -3.171 22.463 1.00 86.69 92 LYS A O 1
ATOM 775 N N . PRO A 1 93 ? -1.429 -3.638 24.514 1.00 84.06 93 PRO A N 1
ATOM 776 C CA . PRO A 1 93 ? -0.968 -4.993 24.188 1.00 84.06 93 PRO A CA 1
ATOM 777 C C . PRO A 1 93 ? -2.065 -5.891 23.591 1.00 84.06 93 PRO A C 1
ATOM 779 O O . PRO A 1 93 ? -1.795 -6.671 22.681 1.00 84.06 93 PRO A O 1
ATOM 782 N N . ALA A 1 94 ? -3.323 -5.724 24.018 1.00 83.81 94 ALA A N 1
ATOM 783 C CA . ALA A 1 94 ? -4.459 -6.468 23.469 1.00 83.81 94 ALA A CA 1
ATOM 784 C C . ALA A 1 94 ? -4.654 -6.227 21.958 1.00 83.81 94 ALA A C 1
ATOM 786 O O . ALA A 1 94 ? -4.811 -7.174 21.193 1.00 83.81 94 ALA A O 1
ATOM 787 N N . LEU A 1 95 ? -4.571 -4.969 21.506 1.00 84.25 95 LEU A N 1
ATOM 788 C CA . LEU A 1 95 ? -4.648 -4.632 20.078 1.00 84.25 95 LEU A CA 1
ATOM 789 C C . LEU A 1 95 ? -3.367 -4.980 19.327 1.00 84.25 95 LEU A C 1
ATOM 791 O O . LEU A 1 95 ? -3.418 -5.312 18.142 1.00 84.25 95 LEU A O 1
ATOM 795 N N . GLN A 1 96 ? -2.224 -4.889 20.005 1.00 85.06 96 GLN A N 1
ATOM 796 C CA . GLN A 1 96 ? -0.931 -5.208 19.424 1.00 85.06 96 GLN A CA 1
ATOM 797 C C . GLN A 1 96 ? -0.885 -6.658 18.943 1.00 85.06 96 GLN A C 1
ATOM 799 O O . GLN A 1 96 ? -0.525 -6.904 17.797 1.00 85.06 96 GLN A O 1
ATOM 804 N N . ASN A 1 97 ? -1.325 -7.608 19.766 1.00 82.75 97 ASN A N 1
ATOM 805 C CA . ASN A 1 97 ? -1.299 -9.028 19.410 1.00 82.75 97 ASN A CA 1
ATOM 806 C C . ASN A 1 97 ? -2.181 -9.352 18.195 1.00 82.75 97 ASN A C 1
ATOM 808 O O . ASN A 1 97 ? -1.807 -10.178 17.362 1.00 82.75 97 ASN A O 1
ATOM 812 N N . ILE A 1 98 ? -3.319 -8.665 18.065 1.00 83.19 98 ILE A N 1
ATOM 813 C CA . ILE A 1 98 ? -4.259 -8.835 16.950 1.00 83.19 98 ILE A CA 1
ATOM 814 C C . ILE A 1 98 ? -3.656 -8.294 15.649 1.00 83.19 98 ILE A C 1
ATOM 816 O O . ILE A 1 98 ? -3.673 -8.961 14.616 1.00 83.19 98 ILE A O 1
ATOM 820 N N . LEU A 1 99 ? -3.116 -7.074 15.691 1.00 85.81 99 LEU A N 1
ATOM 821 C CA . LEU A 1 99 ? -2.701 -6.360 14.485 1.00 85.81 99 LEU A CA 1
ATOM 822 C C . LEU A 1 99 ? -1.240 -6.612 14.093 1.00 85.81 99 LEU A C 1
ATOM 824 O O . LEU A 1 99 ? -0.892 -6.392 12.934 1.00 85.81 99 LEU A O 1
ATOM 828 N N . ASN A 1 100 ? -0.395 -7.120 14.996 1.00 83.50 100 ASN A N 1
ATOM 829 C CA . ASN A 1 100 ? 1.004 -7.444 14.701 1.00 83.50 100 ASN A CA 1
ATOM 830 C C . ASN A 1 100 ? 1.135 -8.437 13.546 1.00 83.50 100 ASN A C 1
ATOM 832 O O . ASN A 1 100 ? 1.981 -8.230 12.685 1.00 83.50 100 ASN A O 1
ATOM 836 N N . LYS A 1 101 ? 0.286 -9.475 13.487 1.00 81.50 101 LYS A N 1
ATOM 837 C CA . LYS A 1 101 ? 0.308 -10.455 12.385 1.00 81.50 101 LYS A CA 1
ATOM 838 C C . LYS A 1 101 ? 0.108 -9.771 11.030 1.00 81.50 101 LYS A C 1
ATOM 840 O O . LYS A 1 101 ? 0.893 -9.969 10.112 1.00 81.50 101 LYS A O 1
ATOM 845 N N . ILE A 1 102 ? -0.872 -8.873 10.956 1.00 83.75 102 ILE A N 1
ATOM 846 C CA . ILE A 1 102 ? -1.205 -8.119 9.741 1.00 83.75 102 ILE A CA 1
ATOM 847 C C . ILE A 1 102 ? -0.077 -7.155 9.366 1.00 83.75 102 ILE A C 1
ATOM 849 O O . ILE A 1 102 ? 0.294 -7.059 8.199 1.00 83.75 102 ILE A O 1
ATOM 853 N N . PHE A 1 103 ? 0.476 -6.433 10.346 1.00 82.88 103 PHE A N 1
ATOM 854 C CA . PHE A 1 103 ? 1.585 -5.512 10.095 1.00 82.88 103 PHE A CA 1
ATOM 855 C C . PHE A 1 103 ? 2.850 -6.249 9.641 1.00 82.88 103 PHE A C 1
ATOM 857 O O . PHE A 1 103 ? 3.534 -5.750 8.752 1.00 82.88 103 PHE A O 1
ATOM 864 N N . HIS A 1 104 ? 3.137 -7.430 10.195 1.00 79.69 104 HIS A N 1
ATOM 865 C CA . HIS A 1 104 ? 4.261 -8.258 9.764 1.00 79.69 104 HIS A CA 1
ATOM 866 C C . HIS A 1 104 ? 4.060 -8.829 8.358 1.00 79.69 104 HIS A C 1
ATOM 868 O O . HIS A 1 104 ? 4.968 -8.723 7.541 1.00 79.69 104 HIS A O 1
ATOM 874 N N . GLU A 1 105 ? 2.884 -9.369 8.029 1.00 76.50 105 GLU A N 1
ATOM 875 C CA . GLU A 1 105 ? 2.593 -9.864 6.674 1.00 76.50 105 GLU A CA 1
ATOM 876 C C . GLU A 1 105 ? 2.730 -8.768 5.609 1.00 76.50 105 GLU A C 1
ATOM 878 O O . GLU A 1 105 ? 3.239 -9.010 4.515 1.00 76.50 105 GLU A O 1
ATOM 883 N N . GLU A 1 106 ? 2.306 -7.543 5.918 1.00 74.00 106 GLU A N 1
ATOM 884 C CA . GLU A 1 106 ? 2.490 -6.408 5.014 1.00 74.00 106 GLU A CA 1
ATOM 885 C C . GLU A 1 106 ? 3.947 -5.963 4.898 1.00 74.00 106 GLU A C 1
ATOM 887 O O . GLU A 1 106 ? 4.378 -5.580 3.813 1.00 74.00 106 GLU A O 1
ATOM 892 N N . GLU A 1 107 ? 4.718 -6.010 5.985 1.00 72.81 107 GLU A N 1
ATOM 893 C CA . GLU A 1 107 ? 6.158 -5.750 5.937 1.00 72.81 107 GLU A CA 1
ATOM 894 C C . GLU A 1 107 ? 6.889 -6.797 5.091 1.00 72.81 107 GLU A C 1
ATOM 896 O O . GLU A 1 107 ? 7.779 -6.428 4.329 1.00 72.81 107 GLU A O 1
ATOM 901 N N . MET A 1 108 ? 6.481 -8.068 5.154 1.00 67.06 108 MET A N 1
ATOM 902 C CA . MET A 1 108 ? 7.040 -9.129 4.311 1.00 67.06 108 MET A CA 1
ATOM 903 C C . MET A 1 108 ? 6.676 -8.929 2.835 1.00 67.06 108 MET A C 1
ATOM 905 O O . MET A 1 108 ? 7.570 -8.936 1.996 1.00 67.06 108 MET A O 1
ATOM 909 N N . LYS A 1 109 ? 5.413 -8.615 2.514 1.00 65.62 109 LYS A N 1
ATOM 910 C CA . LYS A 1 109 ? 4.993 -8.303 1.131 1.00 65.62 109 LYS A CA 1
ATOM 911 C C . LYS A 1 109 ? 5.660 -7.047 0.569 1.00 65.62 109 LYS A C 1
ATOM 913 O O . LYS A 1 109 ? 5.983 -6.995 -0.611 1.00 65.62 109 LYS A O 1
ATOM 918 N N . ASN A 1 110 ? 5.878 -6.023 1.395 1.00 59.41 110 ASN A N 1
ATOM 919 C CA . ASN A 1 110 ? 6.600 -4.821 0.971 1.00 59.41 110 ASN A CA 1
ATOM 920 C C . ASN A 1 110 ? 8.103 -5.080 0.814 1.00 59.41 110 ASN A C 1
ATOM 922 O O . ASN A 1 110 ? 8.735 -4.437 -0.019 1.00 59.41 110 ASN A O 1
ATOM 926 N N . LYS A 1 111 ? 8.684 -6.005 1.588 1.00 54.81 111 LYS A N 1
ATOM 927 C CA . LYS A 1 111 ? 10.059 -6.468 1.372 1.00 54.81 111 LYS A CA 1
ATOM 928 C C . LYS A 1 111 ? 10.183 -7.266 0.081 1.00 54.81 111 LYS A C 1
ATOM 930 O O . LYS A 1 111 ? 11.109 -6.980 -0.657 1.00 54.81 111 LYS A O 1
ATOM 935 N N . GLU A 1 112 ? 9.242 -8.153 -0.235 1.00 52.16 112 GLU A N 1
ATOM 936 C CA . GLU A 1 112 ? 9.196 -8.855 -1.529 1.00 52.16 112 GLU A CA 1
ATOM 937 C C . GLU A 1 112 ? 8.980 -7.886 -2.701 1.00 52.16 112 GLU A C 1
ATOM 939 O O . GLU A 1 112 ? 9.590 -8.046 -3.745 1.00 52.16 112 GLU A O 1
ATOM 944 N N . ALA A 1 113 ? 8.178 -6.829 -2.529 1.00 49.91 113 ALA A N 1
ATOM 945 C CA . ALA A 1 113 ? 7.993 -5.805 -3.562 1.00 49.91 113 ALA A CA 1
ATOM 946 C C . ALA A 1 113 ? 9.193 -4.845 -3.713 1.00 49.91 113 ALA A C 1
ATOM 948 O O . ALA A 1 113 ? 9.365 -4.252 -4.773 1.00 49.91 113 ALA A O 1
ATOM 949 N N . ASN A 1 114 ? 10.005 -4.664 -2.664 1.00 47.81 114 ASN A N 1
ATOM 950 C CA . ASN A 1 114 ? 11.256 -3.891 -2.713 1.00 47.81 114 ASN A CA 1
ATOM 951 C C . ASN A 1 114 ? 12.472 -4.755 -3.067 1.00 47.81 114 ASN A C 1
ATOM 953 O O . ASN A 1 114 ? 13.494 -4.234 -3.509 1.00 47.81 114 ASN A O 1
ATOM 957 N N . GLN A 1 115 ? 12.366 -6.069 -2.906 1.00 46.66 115 GLN A N 1
ATOM 958 C CA . GLN A 1 115 ? 13.186 -7.030 -3.609 1.00 46.66 115 GLN A CA 1
ATOM 959 C C . GLN A 1 115 ? 12.647 -7.093 -5.035 1.00 46.66 115 GLN A C 1
ATOM 961 O O . GLN A 1 115 ? 11.978 -8.038 -5.436 1.00 46.66 115 GLN A O 1
ATOM 966 N N . ASN A 1 116 ? 13.027 -6.104 -5.846 1.00 50.28 116 ASN A N 1
ATOM 967 C CA . ASN A 1 116 ? 13.220 -6.316 -7.279 1.00 50.28 116 ASN A CA 1
ATOM 968 C C . ASN A 1 116 ? 14.352 -7.343 -7.456 1.00 50.28 116 ASN A C 1
ATOM 970 O O . ASN A 1 116 ? 15.397 -7.038 -8.025 1.00 50.28 116 ASN A O 1
ATOM 974 N N . GLN A 1 117 ? 14.198 -8.536 -6.882 1.00 48.94 117 GLN A N 1
ATOM 975 C CA . GLN A 1 117 ? 15.111 -9.638 -7.045 1.00 48.94 117 GLN A CA 1
ATOM 976 C C . GLN A 1 117 ? 14.824 -10.142 -8.445 1.00 48.94 117 GLN A C 1
ATOM 978 O O . GLN A 1 117 ? 13.984 -11.007 -8.677 1.00 48.94 117 GLN A O 1
ATOM 983 N N . ILE A 1 118 ? 15.458 -9.468 -9.397 1.00 57.06 118 ILE A N 1
ATOM 984 C CA . ILE A 1 118 ? 15.613 -9.962 -10.746 1.00 57.06 118 ILE A CA 1
ATOM 985 C C . ILE A 1 118 ? 16.185 -11.363 -10.557 1.00 57.06 118 ILE A C 1
ATOM 987 O O . ILE A 1 118 ? 17.264 -11.510 -9.978 1.00 57.06 118 ILE A O 1
ATOM 991 N N . ASP A 1 119 ? 15.408 -12.381 -10.943 1.00 58.16 119 ASP A N 1
ATOM 992 C CA . ASP A 1 119 ? 15.866 -13.766 -10.898 1.00 58.16 119 ASP A CA 1
ATOM 993 C C . ASP A 1 119 ? 17.244 -13.797 -11.551 1.00 58.16 119 ASP A C 1
ATOM 995 O O . ASP A 1 119 ? 17.436 -13.180 -12.604 1.00 58.16 119 ASP A O 1
ATOM 999 N N . HIS A 1 120 ? 18.205 -14.470 -10.920 1.00 60.84 120 HIS A N 1
ATOM 1000 C CA . HIS A 1 120 ? 19.587 -14.506 -11.379 1.00 60.84 120 HIS A CA 1
ATOM 1001 C C . HIS A 1 120 ? 19.667 -14.870 -12.867 1.00 60.84 120 HIS A C 1
ATOM 1003 O O . HIS A 1 120 ? 20.555 -14.387 -13.564 1.00 60.84 120 HIS A O 1
ATOM 1009 N N . ASN A 1 121 ? 18.708 -15.653 -13.372 1.00 62.03 121 ASN A N 1
ATOM 1010 C CA . ASN A 1 121 ? 18.601 -16.084 -14.763 1.00 62.03 121 ASN A CA 1
ATOM 1011 C C . ASN A 1 121 ? 17.994 -15.061 -15.754 1.00 62.03 121 ASN A C 1
ATOM 1013 O O . ASN A 1 121 ? 17.827 -15.389 -16.927 1.00 62.03 121 ASN A O 1
ATOM 1017 N N . THR A 1 122 ? 17.665 -13.844 -15.319 1.00 62.81 122 THR A N 1
ATOM 1018 C CA . THR A 1 122 ? 17.042 -12.809 -16.160 1.00 62.81 122 THR A CA 1
ATOM 1019 C C . THR A 1 122 ? 18.101 -11.977 -16.886 1.00 62.81 122 THR A C 1
ATOM 1021 O O . THR A 1 122 ? 18.993 -11.405 -16.258 1.00 62.81 122 THR A O 1
ATOM 1024 N N . ILE A 1 123 ? 17.974 -11.868 -18.211 1.00 65.56 123 ILE A N 1
ATOM 1025 C CA . ILE A 1 123 ? 18.783 -10.983 -19.063 1.00 65.56 123 ILE A CA 1
ATOM 1026 C C . ILE A 1 123 ? 17.913 -9.787 -19.449 1.00 65.56 123 ILE A C 1
ATOM 1028 O O . ILE A 1 123 ? 16.798 -9.967 -19.939 1.00 65.56 123 ILE A O 1
ATOM 1032 N N . ILE A 1 124 ? 18.414 -8.571 -19.228 1.00 69.25 124 ILE A N 1
ATOM 1033 C CA . ILE A 1 124 ? 17.724 -7.335 -19.605 1.00 69.25 124 ILE A CA 1
ATOM 1034 C C . ILE A 1 124 ? 18.396 -6.779 -20.858 1.00 69.25 124 ILE A C 1
ATOM 1036 O O . ILE A 1 124 ? 19.578 -6.442 -20.845 1.00 69.25 124 ILE A O 1
ATOM 1040 N N . LEU A 1 125 ? 17.615 -6.689 -21.932 1.00 62.12 125 LEU A N 1
ATOM 1041 C CA . LEU A 1 125 ? 17.989 -6.060 -23.194 1.00 62.12 125 LEU A CA 1
ATOM 1042 C C . LEU A 1 125 ? 17.240 -4.734 -23.283 1.00 62.12 125 LEU A C 1
ATOM 1044 O O . LEU A 1 125 ? 16.015 -4.720 -23.142 1.00 62.12 125 LEU A O 1
ATOM 1048 N N . GLY A 1 126 ? 17.949 -3.630 -23.491 1.00 61.28 126 GLY A N 1
ATOM 1049 C CA . GLY A 1 126 ? 17.296 -2.331 -23.582 1.00 61.28 126 GLY A CA 1
ATOM 1050 C C . GLY A 1 126 ? 18.062 -1.336 -24.431 1.00 61.28 126 GLY A C 1
ATOM 1051 O O . GLY A 1 126 ? 19.251 -1.117 -24.199 1.00 61.28 126 GLY A O 1
ATOM 1052 N N . ASP A 1 127 ? 17.338 -0.688 -25.345 1.00 56.91 127 ASP A N 1
ATOM 1053 C CA . ASP A 1 127 ? 17.770 0.509 -26.067 1.00 56.91 127 ASP A CA 1
ATOM 1054 C C . ASP A 1 127 ? 17.845 1.704 -25.122 1.00 56.91 127 ASP A C 1
ATOM 1056 O O . ASP A 1 127 ? 16.972 2.578 -25.054 1.00 56.91 127 ASP A O 1
ATOM 1060 N N . PHE A 1 128 ? 18.907 1.714 -24.317 1.00 60.50 128 PHE A N 1
ATOM 1061 C CA . PHE A 1 128 ? 19.287 2.914 -23.607 1.00 60.50 128 PHE A CA 1
ATOM 1062 C C . PHE A 1 128 ? 20.059 3.782 -24.595 1.00 60.50 128 PHE A C 1
ATOM 1064 O O . PHE A 1 128 ? 21.285 3.749 -24.666 1.00 60.50 128 PHE A O 1
ATOM 1071 N N . ASN A 1 129 ? 19.330 4.664 -25.273 1.00 56.41 129 ASN A N 1
ATOM 1072 C CA . ASN A 1 129 ? 19.858 5.808 -26.027 1.00 56.41 129 ASN A CA 1
ATOM 1073 C C . ASN A 1 129 ? 20.759 6.758 -25.184 1.00 56.41 129 ASN A C 1
ATOM 1075 O O . ASN A 1 129 ? 21.136 7.843 -25.629 1.00 56.41 129 ASN A O 1
ATOM 1079 N N . THR A 1 130 ? 21.096 6.384 -23.943 1.00 62.44 130 THR A N 1
ATOM 1080 C CA . THR A 1 130 ? 21.854 7.162 -22.967 1.00 62.44 130 THR A CA 1
ATOM 1081 C C . THR A 1 130 ? 23.121 6.402 -22.560 1.00 62.44 130 THR A C 1
ATOM 1083 O O . THR A 1 130 ? 23.021 5.254 -22.133 1.00 62.44 130 THR A O 1
ATOM 1086 N N . PRO A 1 131 ? 24.315 7.016 -22.637 1.00 63.97 131 PRO A N 1
ATOM 1087 C CA . PRO A 1 131 ? 25.564 6.340 -22.299 1.00 63.97 131 PRO A CA 1
ATOM 1088 C C . PRO A 1 131 ? 25.658 6.025 -20.798 1.00 63.97 131 PRO A C 1
ATOM 1090 O O . PRO A 1 131 ? 25.721 6.937 -19.972 1.00 63.97 131 PRO A O 1
ATOM 1093 N N . LEU A 1 132 ? 25.717 4.733 -20.451 1.00 68.44 132 LEU A N 1
ATOM 1094 C CA . LEU A 1 132 ? 25.808 4.263 -19.060 1.00 68.44 132 LEU A CA 1
ATOM 1095 C C . LEU A 1 132 ? 27.231 4.334 -18.477 1.00 68.44 132 LEU A C 1
ATOM 1097 O O . LEU A 1 132 ? 27.387 4.411 -17.258 1.00 68.44 132 LEU A O 1
ATOM 1101 N N . SER A 1 133 ? 28.279 4.371 -19.313 1.00 67.81 133 SER A N 1
ATOM 1102 C CA . SER A 1 133 ? 29.676 4.439 -18.854 1.00 67.81 133 SER A CA 1
ATOM 1103 C C . SER A 1 133 ? 30.467 5.632 -19.422 1.00 67.81 133 SER A C 1
ATOM 1105 O O . SER A 1 133 ? 30.132 6.159 -20.486 1.00 67.81 133 SER A O 1
ATOM 1107 N N . PRO A 1 134 ? 31.575 6.047 -18.769 1.00 62.44 134 PRO A N 1
ATOM 1108 C CA . PRO A 1 134 ? 32.446 7.118 -19.267 1.00 62.44 134 PRO A CA 1
ATOM 1109 C C . PRO A 1 134 ? 33.068 6.843 -20.644 1.00 62.44 134 PRO A C 1
ATOM 1111 O O . PRO A 1 134 ? 33.411 7.784 -21.351 1.00 62.44 134 PRO A O 1
ATOM 1114 N N . LEU A 1 135 ? 33.205 5.569 -21.020 1.00 60.94 135 LEU A N 1
ATOM 1115 C CA . LEU A 1 135 ? 33.713 5.12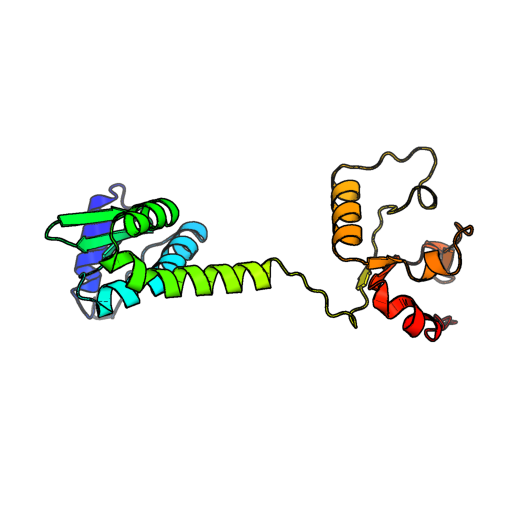4 -22.323 1.00 60.94 135 LEU A CA 1
ATOM 1116 C C . LEU A 1 135 ? 32.653 5.213 -23.435 1.00 60.94 135 LEU A C 1
ATOM 1118 O O . LEU A 1 135 ? 33.002 5.270 -24.608 1.00 60.94 135 LEU A O 1
ATOM 1122 N N . ASP A 1 136 ? 31.366 5.244 -23.076 1.00 59.25 136 ASP A N 1
ATOM 1123 C CA . ASP A 1 136 ? 30.244 5.397 -24.018 1.00 59.25 136 ASP A CA 1
ATOM 1124 C C . ASP A 1 136 ? 29.918 6.858 -24.322 1.00 59.25 136 ASP A C 1
ATOM 1126 O O . ASP A 1 136 ? 29.070 7.157 -25.163 1.00 59.25 136 ASP A O 1
ATOM 1130 N N . ARG A 1 137 ? 30.578 7.765 -23.606 1.00 62.75 137 ARG A N 1
ATOM 1131 C CA . ARG A 1 137 ? 30.338 9.195 -23.615 1.00 62.75 137 ARG A CA 1
ATOM 1132 C C . ARG A 1 137 ? 31.205 9.865 -24.681 1.00 62.75 137 ARG A C 1
ATOM 1134 O O . ARG A 1 137 ? 32.421 9.699 -24.713 1.00 62.75 137 ARG A O 1
ATOM 1141 N N . SER A 1 138 ? 30.601 10.744 -25.478 1.00 60.25 138 SER A N 1
ATOM 1142 C CA . SER A 1 138 ? 31.380 11.758 -26.199 1.00 60.25 138 SER A CA 1
ATOM 1143 C C . SER A 1 138 ? 31.883 12.818 -25.211 1.00 60.25 138 SER A C 1
ATOM 1145 O O . SER A 1 138 ? 31.197 13.154 -24.243 1.00 60.25 138 SER A O 1
ATOM 1147 N N . SER A 1 139 ? 33.059 13.405 -25.445 1.00 57.28 139 SER A N 1
ATOM 1148 C CA . SER A 1 139 ? 33.685 14.383 -24.531 1.00 57.28 139 SER A CA 1
ATOM 1149 C C . SER A 1 139 ? 32.750 15.525 -24.076 1.00 57.28 139 SER A C 1
ATOM 1151 O O . SER A 1 139 ? 32.910 16.061 -22.977 1.00 57.28 139 SER A O 1
ATOM 1153 N N . ARG A 1 140 ? 31.712 15.831 -24.868 1.00 56.06 140 ARG A N 1
ATOM 1154 C CA . ARG A 1 140 ? 30.731 16.909 -24.671 1.00 56.06 140 ARG A CA 1
ATOM 1155 C C . ARG A 1 140 ? 29.474 16.541 -23.856 1.00 56.06 140 ARG A C 1
ATOM 1157 O O . ARG A 1 140 ? 28.746 17.448 -23.470 1.00 56.06 140 ARG A O 1
ATOM 1164 N N . GLN A 1 141 ? 29.191 15.267 -23.572 1.00 58.84 141 GLN A N 1
ATOM 1165 C CA . GLN A 1 141 ? 27.943 14.856 -22.894 1.00 58.84 141 GLN A CA 1
ATOM 1166 C C 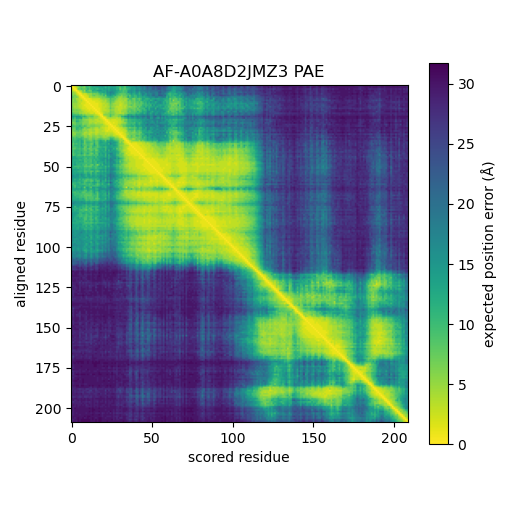. GLN A 1 141 ? 28.068 14.861 -21.364 1.00 58.84 141 GLN A C 1
ATOM 1168 O O . GLN A 1 141 ? 28.921 14.182 -20.812 1.00 58.84 141 GLN A O 1
ATOM 1173 N N . LYS A 1 142 ? 27.205 15.586 -20.645 1.00 63.03 142 LYS A N 1
ATOM 1174 C CA . LYS A 1 142 ? 27.158 15.580 -19.169 1.00 63.03 142 LYS A CA 1
ATOM 1175 C C . LYS A 1 142 ? 26.099 14.577 -18.695 1.00 63.03 142 LYS A C 1
ATOM 1177 O O . LYS A 1 142 ? 25.017 14.542 -19.272 1.00 63.03 142 LYS A O 1
ATOM 1182 N N . LEU A 1 143 ? 26.390 13.783 -17.660 1.00 65.19 143 LEU A N 1
ATOM 1183 C CA . LEU A 1 143 ? 25.403 12.858 -17.089 1.00 65.19 143 LEU A CA 1
ATOM 1184 C C . LEU A 1 143 ? 24.239 13.657 -16.492 1.00 65.19 143 LEU A C 1
ATOM 1186 O O . LEU A 1 143 ? 24.459 14.559 -15.678 1.00 65.19 143 LEU A O 1
ATOM 1190 N N . ASN A 1 144 ? 23.014 13.335 -16.907 1.00 69.31 144 ASN A N 1
ATOM 1191 C CA . ASN A 1 144 ? 21.819 13.843 -16.244 1.00 69.31 144 ASN A CA 1
ATOM 1192 C C . ASN A 1 144 ? 21.603 13.076 -14.922 1.00 69.31 144 ASN A C 1
ATOM 1194 O O . ASN A 1 144 ? 22.180 12.009 -14.693 1.00 69.31 144 ASN A O 1
ATOM 1198 N N . LYS A 1 145 ? 20.780 13.630 -14.027 1.00 78.50 145 LYS A N 1
ATOM 1199 C CA . LYS A 1 145 ? 20.487 13.007 -12.727 1.00 78.50 145 LYS A CA 1
ATOM 1200 C C . LYS A 1 145 ? 19.862 11.611 -12.884 1.00 78.50 145 LYS A C 1
ATOM 1202 O O . LYS A 1 145 ? 20.221 10.698 -12.156 1.00 78.50 145 LYS A O 1
ATOM 1207 N N . GLU A 1 146 ? 19.014 11.440 -13.895 1.00 70.81 146 GLU A N 1
ATOM 1208 C CA . GLU A 1 146 ? 18.321 10.183 -14.201 1.00 70.81 146 GLU A CA 1
ATOM 1209 C C . GLU A 1 146 ? 19.285 9.044 -14.577 1.00 70.81 146 GLU A C 1
ATOM 1211 O O . GLU A 1 146 ? 19.089 7.914 -14.145 1.00 70.81 146 GLU A O 1
ATOM 1216 N N . THR A 1 147 ? 20.370 9.331 -15.307 1.00 70.19 147 THR A N 1
ATOM 1217 C CA . THR A 1 147 ? 21.393 8.334 -15.683 1.00 70.19 147 THR A CA 1
ATOM 1218 C C . THR A 1 147 ? 22.206 7.902 -14.471 1.00 70.19 147 THR A C 1
ATOM 1220 O O . THR A 1 147 ? 22.582 6.742 -14.350 1.00 70.19 147 THR A O 1
ATOM 1223 N N . ILE A 1 148 ? 22.480 8.833 -13.553 1.00 78.12 148 ILE A N 1
ATOM 1224 C CA . ILE A 1 148 ? 23.178 8.528 -12.300 1.00 78.12 148 ILE A CA 1
ATOM 1225 C C . ILE A 1 148 ? 22.302 7.620 -11.434 1.00 78.12 148 ILE A C 1
ATOM 1227 O O . ILE A 1 148 ? 22.779 6.600 -10.942 1.00 78.12 148 ILE A O 1
ATOM 1231 N N . ASP A 1 149 ? 21.018 7.951 -11.297 1.00 79.38 149 ASP A N 1
ATOM 1232 C CA . ASP A 1 149 ? 20.056 7.145 -10.544 1.00 79.38 149 ASP A CA 1
ATOM 1233 C C . ASP A 1 149 ? 19.867 5.751 -11.178 1.00 79.38 149 ASP A C 1
ATOM 1235 O O . ASP A 1 149 ? 19.811 4.742 -10.467 1.00 79.38 149 ASP A O 1
ATOM 1239 N N . LEU A 1 150 ? 19.865 5.667 -12.513 1.00 77.31 150 LEU A N 1
ATOM 1240 C CA . LEU A 1 150 ? 19.845 4.405 -13.253 1.00 77.31 150 LEU A CA 1
ATOM 1241 C C . LEU A 1 150 ? 21.112 3.574 -13.004 1.00 77.31 150 LEU A C 1
ATOM 1243 O O . LEU A 1 150 ? 21.004 2.403 -12.652 1.00 77.31 150 LEU A O 1
ATOM 1247 N N . ASN A 1 151 ? 22.301 4.172 -13.100 1.00 76.75 151 ASN A N 1
ATOM 1248 C CA . ASN A 1 151 ? 23.568 3.492 -12.814 1.00 76.75 151 ASN A CA 1
ATOM 1249 C C . ASN A 1 151 ? 23.636 2.982 -11.369 1.00 76.75 151 ASN A C 1
ATOM 1251 O O . ASN A 1 151 ? 24.078 1.861 -11.125 1.00 76.75 151 ASN A O 1
ATOM 1255 N N . ASN A 1 152 ? 23.150 3.770 -10.409 1.00 78.88 152 ASN A N 1
ATOM 1256 C CA . ASN A 1 152 ? 23.037 3.338 -9.018 1.00 78.88 152 ASN A CA 1
ATOM 1257 C C . ASN A 1 152 ? 22.095 2.135 -8.883 1.00 78.88 152 ASN A C 1
ATOM 1259 O O . ASN A 1 152 ? 22.396 1.199 -8.150 1.00 78.88 152 ASN A O 1
ATOM 1263 N N . THR A 1 153 ? 20.985 2.127 -9.622 1.00 79.00 153 THR A N 1
ATOM 1264 C CA . THR A 1 153 ? 20.025 1.015 -9.632 1.00 79.00 153 THR A CA 1
ATOM 1265 C C . THR A 1 153 ? 20.629 -0.252 -10.242 1.00 79.00 153 THR A C 1
ATOM 1267 O O . THR A 1 153 ? 20.503 -1.320 -9.654 1.00 79.00 153 THR A O 1
ATOM 1270 N N . ILE A 1 154 ? 21.336 -0.136 -11.370 1.00 79.25 154 ILE A N 1
ATOM 1271 C CA . ILE A 1 154 ? 22.048 -1.247 -12.028 1.00 79.25 154 ILE A CA 1
ATOM 1272 C C . ILE A 1 154 ? 23.072 -1.869 -11.069 1.00 79.25 154 ILE A C 1
ATOM 1274 O O . ILE A 1 154 ? 23.084 -3.087 -10.895 1.00 79.25 154 ILE A O 1
ATOM 1278 N N . ASN A 1 155 ? 23.870 -1.034 -10.395 1.00 79.81 155 ASN A N 1
ATOM 1279 C CA . ASN A 1 155 ? 24.858 -1.483 -9.414 1.00 79.81 155 ASN A CA 1
ATOM 1280 C C . ASN A 1 155 ? 24.208 -2.149 -8.192 1.00 79.81 155 ASN A C 1
ATOM 1282 O O . ASN A 1 155 ? 24.691 -3.176 -7.731 1.00 79.81 155 ASN A O 1
ATOM 1286 N N . ASN A 1 156 ? 23.100 -1.600 -7.685 1.00 79.88 156 ASN A N 1
ATOM 1287 C CA . ASN A 1 156 ? 22.367 -2.176 -6.552 1.00 79.88 156 ASN A CA 1
ATOM 1288 C C . ASN A 1 156 ? 21.738 -3.542 -6.871 1.00 79.88 156 ASN A C 1
ATOM 1290 O O . ASN A 1 156 ? 21.455 -4.307 -5.953 1.00 79.88 156 ASN A O 1
ATOM 1294 N N . LEU A 1 157 ? 21.485 -3.827 -8.150 1.00 78.31 157 LEU A N 1
ATOM 1295 C CA . LEU A 1 157 ? 20.915 -5.086 -8.638 1.00 78.31 157 LEU A CA 1
ATOM 1296 C C . LEU A 1 157 ? 21.993 -6.089 -9.085 1.00 78.31 157 LEU A C 1
ATOM 1298 O O . LEU A 1 157 ? 21.657 -7.110 -9.685 1.00 78.31 157 LEU A O 1
ATOM 1302 N N . ASP A 1 158 ? 23.275 -5.787 -8.840 1.00 79.00 158 ASP A N 1
ATOM 1303 C CA . ASP A 1 158 ? 24.430 -6.576 -9.285 1.00 79.00 158 ASP A CA 1
ATOM 1304 C C . ASP A 1 158 ? 24.393 -6.907 -10.790 1.00 79.00 158 ASP A C 1
ATOM 1306 O O . ASP A 1 158 ? 24.852 -7.964 -11.234 1.00 79.00 158 ASP A O 1
ATOM 1310 N N . LEU A 1 159 ? 23.835 -6.005 -11.602 1.00 80.56 159 LEU A N 1
ATOM 1311 C CA . LEU A 1 159 ? 23.779 -6.159 -13.050 1.00 80.56 159 LEU A CA 1
ATOM 1312 C C . LEU A 1 159 ? 25.055 -5.617 -13.695 1.00 80.56 159 LEU A C 1
ATOM 1314 O O . LEU A 1 159 ? 25.619 -4.607 -13.280 1.00 80.56 159 LEU A O 1
ATOM 1318 N N . THR A 1 160 ? 25.497 -6.285 -14.753 1.00 79.06 160 THR A N 1
ATOM 1319 C CA . THR A 1 160 ? 26.710 -5.942 -15.493 1.00 79.06 160 THR A CA 1
ATOM 1320 C C . THR A 1 160 ? 26.460 -6.060 -16.985 1.00 79.06 160 THR A C 1
ATOM 1322 O O . THR A 1 160 ? 25.782 -6.985 -17.432 1.00 79.06 160 THR A O 1
ATOM 1325 N N . ASP A 1 161 ? 27.037 -5.141 -17.753 1.00 78.00 161 ASP A N 1
ATOM 1326 C CA . ASP A 1 161 ? 27.064 -5.231 -19.210 1.00 78.00 161 ASP A CA 1
ATOM 1327 C C . ASP A 1 161 ? 28.011 -6.366 -19.623 1.00 78.00 161 ASP A C 1
ATOM 1329 O O . ASP A 1 161 ? 29.221 -6.312 -19.375 1.00 78.00 161 ASP A O 1
ATOM 1333 N N . ILE A 1 162 ? 27.440 -7.421 -20.205 1.00 77.06 162 ILE A N 1
ATOM 1334 C CA . ILE A 1 162 ? 28.158 -8.656 -20.537 1.00 77.06 162 ILE A CA 1
ATOM 1335 C C . ILE A 1 162 ? 29.272 -8.376 -21.539 1.00 77.06 162 ILE A C 1
ATOM 1337 O O . ILE A 1 162 ? 30.384 -8.885 -21.402 1.00 77.06 162 ILE A O 1
ATOM 1341 N N . TYR A 1 163 ? 29.007 -7.540 -22.537 1.00 72.50 163 TYR A N 1
ATOM 1342 C CA . TYR A 1 163 ? 30.009 -7.252 -23.548 1.00 72.50 163 TYR A CA 1
ATOM 1343 C C . TYR A 1 163 ? 31.172 -6.454 -22.985 1.00 72.50 163 TYR A C 1
ATOM 1345 O O . TYR A 1 163 ? 32.324 -6.708 -23.337 1.00 72.50 163 TYR A O 1
ATOM 1353 N N . ARG A 1 164 ? 30.896 -5.514 -22.074 1.00 72.56 164 ARG A N 1
ATOM 1354 C CA . ARG A 1 164 ? 31.946 -4.704 -21.449 1.00 72.56 164 ARG A CA 1
ATOM 1355 C C . ARG A 1 164 ? 32.908 -5.544 -20.610 1.00 72.56 164 ARG A C 1
ATOM 1357 O O . ARG A 1 164 ? 34.076 -5.181 -20.503 1.00 72.56 164 ARG A O 1
ATOM 1364 N N . ILE A 1 165 ? 32.450 -6.675 -20.069 1.00 75.12 165 ILE A N 1
ATOM 1365 C CA . ILE A 1 165 ? 33.314 -7.644 -19.380 1.00 75.12 165 ILE A CA 1
ATOM 1366 C C . ILE A 1 165 ? 34.324 -8.269 -20.353 1.00 75.12 165 ILE A C 1
ATOM 1368 O O . ILE A 1 165 ? 35.499 -8.392 -20.009 1.00 75.12 165 ILE A O 1
ATOM 1372 N N . TYR A 1 166 ? 33.901 -8.636 -21.566 1.00 72.12 166 TYR A N 1
ATOM 1373 C CA . TYR A 1 166 ? 34.780 -9.285 -22.551 1.00 72.12 166 TYR A CA 1
ATOM 1374 C C . TYR A 1 166 ? 35.591 -8.303 -23.403 1.00 72.12 166 TYR A C 1
ATOM 1376 O O . TYR A 1 166 ? 36.651 -8.659 -23.920 1.00 72.12 166 TYR A O 1
ATOM 1384 N N . HIS A 1 167 ? 35.129 -7.060 -23.534 1.00 70.56 167 HIS A N 1
ATOM 1385 C CA . HIS A 1 167 ? 35.767 -6.024 -24.346 1.00 70.56 167 HIS A CA 1
ATOM 1386 C C . HIS A 1 167 ? 35.937 -4.712 -23.559 1.00 70.56 167 HIS A C 1
ATOM 1388 O O . HIS A 1 167 ? 35.350 -3.685 -23.912 1.00 70.56 167 HIS A O 1
ATOM 1394 N N . PRO A 1 168 ? 36.77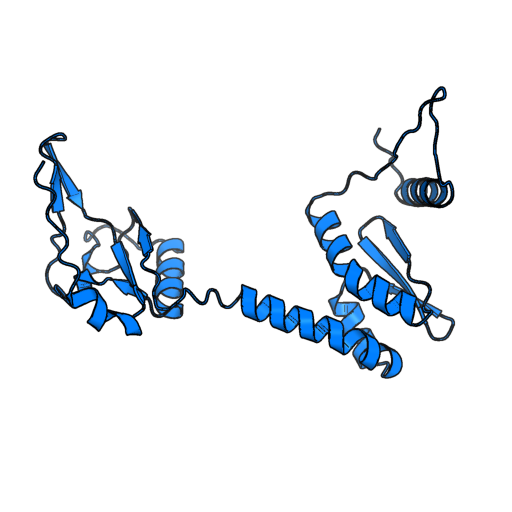2 -4.704 -22.503 1.00 67.62 168 PRO A N 1
ATOM 1395 C CA . PRO A 1 168 ? 36.870 -3.580 -21.568 1.00 67.62 168 PRO A CA 1
ATOM 1396 C C . PRO A 1 168 ? 37.411 -2.290 -22.200 1.00 67.62 168 PRO A C 1
ATOM 1398 O O . PRO A 1 168 ? 37.135 -1.199 -21.709 1.00 67.62 168 PRO A O 1
ATOM 1401 N N . THR A 1 169 ? 38.179 -2.403 -23.287 1.00 61.94 169 THR A N 1
ATOM 1402 C CA . THR A 1 169 ? 38.867 -1.280 -23.944 1.00 61.94 169 THR A CA 1
ATOM 1403 C C . THR A 1 169 ? 38.257 -0.876 -25.283 1.00 61.94 169 THR A C 1
ATOM 1405 O O . THR A 1 169 ? 38.645 0.153 -25.833 1.00 61.94 169 THR A O 1
ATOM 1408 N N . LYS A 1 170 ? 37.311 -1.654 -25.824 1.00 63.19 170 LYS A N 1
ATOM 1409 C CA . LYS A 1 170 ? 36.680 -1.345 -27.111 1.00 63.19 170 LYS A CA 1
ATOM 1410 C C . LYS A 1 170 ? 35.455 -0.464 -26.881 1.00 63.19 170 LYS A C 1
ATOM 1412 O O . LYS A 1 170 ? 34.525 -0.838 -26.169 1.00 63.19 170 LYS A O 1
ATOM 1417 N N . SER A 1 171 ? 35.468 0.721 -27.480 1.00 56.91 171 SER A N 1
ATOM 1418 C CA . SER A 1 171 ? 34.323 1.639 -27.541 1.00 56.91 171 SER A CA 1
ATOM 1419 C C . SER A 1 171 ? 33.369 1.320 -28.698 1.00 56.91 171 SER A C 1
ATOM 1421 O O . SER A 1 171 ? 32.274 1.877 -28.768 1.00 56.91 171 SER A O 1
ATOM 1423 N N . GLU A 1 172 ? 33.784 0.439 -29.608 1.00 56.72 172 GLU A N 1
ATOM 1424 C CA . GLU A 1 172 ? 33.076 0.123 -30.841 1.00 56.72 172 GLU A CA 1
ATOM 1425 C C . GLU A 1 172 ? 32.041 -0.971 -30.613 1.00 56.72 172 GLU A C 1
ATOM 1427 O O . GLU A 1 172 ? 32.377 -2.131 -30.397 1.00 56.72 172 GLU A O 1
ATOM 1432 N N . TYR A 1 173 ? 30.774 -0.586 -30.710 1.00 60.22 173 TYR A N 1
ATOM 1433 C CA . TYR A 1 173 ? 29.651 -1.515 -30.776 1.00 60.22 173 TYR A CA 1
ATOM 1434 C C . TYR A 1 173 ? 28.706 -1.151 -31.921 1.00 60.22 173 TYR A C 1
ATOM 1436 O O . TYR A 1 173 ? 27.490 -1.230 -31.812 1.00 60.22 173 TYR A O 1
ATOM 1444 N N . THR A 1 174 ? 29.275 -0.656 -33.014 1.00 54.12 174 THR A N 1
ATOM 1445 C CA . THR A 1 174 ? 28.546 -0.178 -34.184 1.00 54.12 174 THR A CA 1
ATOM 1446 C C . THR A 1 174 ? 28.200 -1.337 -35.112 1.00 54.12 174 THR A C 1
ATOM 1448 O O . THR A 1 174 ? 29.060 -1.850 -35.823 1.00 54.12 174 THR A O 1
ATOM 1451 N N . PHE A 1 175 ? 26.930 -1.730 -35.130 1.00 53.59 175 PHE A N 1
ATOM 1452 C CA . PHE A 1 175 ? 26.346 -2.528 -36.198 1.00 53.59 175 PHE A CA 1
ATOM 1453 C C . PHE A 1 175 ? 26.075 -1.616 -37.401 1.00 53.59 175 PHE A C 1
ATOM 1455 O O . PHE A 1 175 ? 25.326 -0.647 -37.296 1.00 53.59 175 PHE A O 1
ATOM 1462 N N . PHE A 1 176 ? 26.692 -1.891 -38.549 1.00 48.75 176 PHE A N 1
ATOM 1463 C CA . PHE A 1 176 ? 26.356 -1.191 -39.788 1.00 48.75 176 PHE A CA 1
ATOM 1464 C C . PHE A 1 176 ? 25.054 -1.764 -40.358 1.00 48.75 176 PHE A C 1
ATOM 1466 O O . PHE A 1 176 ? 25.018 -2.917 -40.783 1.00 48.75 176 PHE A O 1
ATOM 1473 N N . SER A 1 177 ? 23.987 -0.965 -40.385 1.00 54.47 177 SER A N 1
ATOM 1474 C CA . SER A 1 177 ? 22.751 -1.341 -41.067 1.00 54.47 177 SER A CA 1
ATOM 1475 C C . SER A 1 177 ? 22.862 -0.994 -42.547 1.00 54.47 177 SER A C 1
ATOM 1477 O O . SER A 1 177 ? 22.754 0.172 -42.924 1.00 54.47 177 SER A O 1
ATOM 1479 N N . ALA A 1 178 ? 23.039 -2.006 -43.398 1.00 52.38 178 ALA A N 1
ATOM 1480 C CA . ALA A 1 178 ? 23.084 -1.817 -44.848 1.00 52.38 178 ALA A CA 1
ATOM 1481 C C . ALA A 1 178 ? 21.782 -1.200 -45.401 1.00 52.38 178 ALA A C 1
ATOM 1483 O O . ALA A 1 178 ? 21.831 -0.387 -46.319 1.00 52.38 178 ALA A O 1
ATOM 1484 N N . ALA A 1 179 ? 20.631 -1.523 -44.798 1.00 58.94 179 ALA A N 1
ATOM 1485 C CA . ALA A 1 179 ? 19.324 -0.991 -45.189 1.00 58.94 179 ALA A CA 1
ATOM 1486 C C . ALA A 1 179 ? 19.153 0.507 -44.875 1.00 58.94 179 ALA A C 1
ATOM 1488 O O . ALA A 1 179 ? 18.436 1.208 -45.586 1.00 58.94 179 ALA A O 1
ATOM 1489 N N . HIS A 1 180 ? 19.805 1.000 -43.818 1.00 58.06 180 HIS A N 1
ATOM 1490 C CA . HIS A 1 180 ? 19.720 2.404 -43.398 1.00 58.06 180 HIS A CA 1
ATOM 1491 C C . HIS A 1 180 ? 20.982 3.214 -43.725 1.00 58.06 180 HIS A C 1
ATOM 1493 O O . HIS A 1 180 ? 21.000 4.425 -43.516 1.00 58.06 180 HIS A O 1
ATOM 1499 N N . GLY A 1 181 ? 22.033 2.568 -44.244 1.00 57.25 181 GLY A N 1
ATOM 1500 C CA . GLY A 1 181 ? 23.314 3.204 -44.556 1.00 57.25 181 GLY A CA 1
ATOM 1501 C C . GLY A 1 181 ? 23.992 3.835 -43.337 1.00 57.25 181 GLY A C 1
ATOM 1502 O O . GLY A 1 181 ? 24.777 4.770 -43.488 1.00 57.25 181 GLY A O 1
ATOM 1503 N N . SER A 1 182 ? 23.667 3.371 -42.129 1.00 50.31 182 SER A N 1
ATOM 1504 C CA . SER A 1 182 ? 24.065 4.006 -40.873 1.00 50.31 182 SER A CA 1
ATOM 1505 C C . SER A 1 182 ? 24.624 2.997 -39.877 1.00 50.31 182 SER A C 1
ATOM 1507 O O . SER A 1 182 ? 24.187 1.849 -39.807 1.00 50.31 182 SER A O 1
ATOM 1509 N N . PHE A 1 183 ? 25.571 3.450 -39.061 1.00 51.19 183 PHE A N 1
ATOM 1510 C CA . PHE A 1 183 ? 26.076 2.695 -37.921 1.00 51.19 183 PHE A CA 1
ATOM 1511 C C . PHE A 1 183 ? 25.144 2.890 -36.716 1.00 51.19 183 PHE A C 1
ATOM 1513 O O . PHE A 1 183 ? 24.970 4.015 -36.253 1.00 51.19 183 PHE A O 1
ATOM 1520 N N . SER A 1 184 ? 24.575 1.803 -36.199 1.00 51.34 184 SER A N 1
ATOM 1521 C CA . SER A 1 184 ? 23.763 1.774 -34.979 1.00 51.34 184 SER A CA 1
ATOM 1522 C C . SER A 1 184 ? 24.561 1.134 -33.853 1.00 51.34 184 SER A C 1
ATOM 1524 O O . SER A 1 184 ? 25.173 0.085 -34.041 1.00 51.34 184 SER A O 1
ATOM 1526 N N . LYS A 1 185 ? 24.587 1.755 -32.677 1.00 60.97 185 LYS A N 1
ATOM 1527 C CA . LYS A 1 185 ? 25.225 1.160 -31.501 1.00 60.97 185 LYS A CA 1
ATOM 1528 C C . LYS A 1 185 ? 24.325 0.034 -30.979 1.00 60.97 185 LYS A C 1
ATOM 1530 O O . LYS A 1 185 ? 23.133 0.264 -30.837 1.00 60.97 185 LYS A O 1
ATOM 1535 N N . ILE A 1 186 ? 24.864 -1.163 -30.739 1.00 57.72 186 ILE A N 1
ATOM 1536 C CA . ILE A 1 186 ? 24.104 -2.233 -30.082 1.00 57.72 186 ILE A CA 1
ATOM 1537 C C . ILE A 1 186 ? 23.844 -1.804 -28.635 1.00 57.72 186 ILE A C 1
ATOM 1539 O O . ILE A 1 186 ? 24.753 -1.380 -27.919 1.00 57.72 186 ILE A O 1
ATOM 1543 N N . ASP A 1 187 ? 22.577 -1.902 -28.268 1.00 62.28 187 ASP A N 1
ATOM 1544 C CA . ASP A 1 187 ? 21.990 -1.657 -26.958 1.00 62.28 187 ASP A CA 1
ATOM 1545 C C . ASP A 1 187 ? 22.685 -2.410 -25.814 1.00 62.28 187 ASP A C 1
ATOM 1547 O O . ASP A 1 187 ? 23.357 -3.423 -26.018 1.00 62.28 187 ASP A O 1
ATOM 1551 N N . HIS A 1 188 ? 22.514 -1.939 -24.575 1.00 71.94 188 HIS A N 1
ATOM 1552 C CA . HIS A 1 188 ? 23.157 -2.572 -23.423 1.00 71.94 188 HIS A CA 1
ATOM 1553 C C . HIS A 1 188 ? 22.526 -3.936 -23.113 1.00 71.94 188 HIS A C 1
ATOM 1555 O O . HIS A 1 188 ? 21.317 -4.049 -22.886 1.00 71.94 188 HIS A O 1
ATOM 1561 N N . ILE A 1 189 ? 23.374 -4.965 -23.040 1.00 75.31 189 ILE A N 1
ATOM 1562 C CA . ILE A 1 189 ? 23.001 -6.326 -22.642 1.00 75.31 189 ILE A CA 1
ATOM 1563 C C . ILE A 1 189 ? 23.402 -6.513 -21.179 1.00 75.31 189 ILE A C 1
ATOM 1565 O O . ILE A 1 189 ? 24.556 -6.824 -20.868 1.00 75.31 189 ILE A O 1
ATOM 1569 N N . LEU A 1 190 ? 22.451 -6.306 -20.269 1.00 77.94 190 LEU A N 1
ATOM 1570 C CA . LEU A 1 190 ? 22.684 -6.401 -18.832 1.00 77.94 190 LEU A CA 1
ATOM 1571 C C . LEU A 1 190 ? 22.345 -7.802 -18.315 1.00 77.94 190 LEU A C 1
ATOM 1573 O O . LEU A 1 190 ? 21.257 -8.331 -18.549 1.00 77.94 190 LEU A O 1
ATOM 1577 N N . CYS A 1 191 ? 23.264 -8.382 -17.549 1.00 77.06 191 CYS A N 1
ATOM 1578 C CA . CYS A 1 191 ? 23.061 -9.643 -16.844 1.00 77.06 191 CYS A CA 1
ATOM 1579 C C . CYS A 1 191 ? 23.568 -9.554 -15.410 1.00 77.06 191 CYS A C 1
ATOM 1581 O O . CYS A 1 191 ? 24.531 -8.849 -15.107 1.00 77.06 191 CYS A O 1
ATOM 1583 N N . HIS A 1 192 ? 22.947 -10.326 -14.525 1.00 78.56 192 HIS A N 1
ATOM 1584 C CA . HIS A 1 192 ? 23.409 -10.487 -13.157 1.00 78.56 192 HIS A CA 1
ATOM 1585 C C . HIS A 1 192 ? 24.855 -11.011 -13.117 1.00 78.56 192 HIS A C 1
ATOM 1587 O O . HIS A 1 192 ? 25.200 -11.987 -13.791 1.00 78.56 192 HIS A O 1
ATOM 1593 N N . LYS A 1 193 ? 25.701 -10.397 -12.285 1.00 74.12 193 LYS A N 1
ATOM 1594 C CA . LYS A 1 193 ? 27.144 -10.667 -12.185 1.00 74.12 193 LYS A CA 1
ATOM 1595 C C . LYS A 1 193 ? 27.457 -12.134 -11.893 1.00 74.12 193 LYS A C 1
ATOM 1597 O O . LYS A 1 193 ? 28.393 -12.693 -12.466 1.00 74.12 193 LYS A O 1
ATOM 1602 N N . ALA A 1 194 ? 26.628 -12.783 -11.073 1.00 73.38 194 ALA A N 1
ATOM 1603 C CA . ALA A 1 194 ? 26.739 -14.214 -10.763 1.00 73.38 194 ALA A CA 1
ATOM 1604 C C . ALA A 1 194 ? 26.587 -15.136 -11.993 1.00 73.38 194 ALA A C 1
ATOM 1606 O O . ALA A 1 194 ? 27.106 -16.248 -11.987 1.00 73.38 194 ALA A O 1
ATOM 1607 N N . ASN A 1 195 ? 25.922 -14.668 -13.054 1.00 68.06 195 ASN A N 1
ATOM 1608 C CA . ASN A 1 195 ? 25.684 -15.429 -14.281 1.00 68.06 195 ASN A CA 1
ATOM 1609 C C . ASN A 1 195 ? 26.615 -15.058 -15.444 1.00 68.06 195 ASN A C 1
ATOM 1611 O O . ASN A 1 195 ? 26.534 -15.682 -16.501 1.00 68.06 195 ASN A O 1
ATOM 1615 N N . SER A 1 196 ? 27.561 -14.138 -15.232 1.00 63.00 196 SER A N 1
ATOM 1616 C CA . SER A 1 196 ? 28.569 -13.745 -16.231 1.00 63.00 196 SER A CA 1
ATOM 1617 C C . SER A 1 196 ? 29.274 -14.942 -16.892 1.00 63.00 196 SER A C 1
ATOM 1619 O O . SER A 1 196 ? 29.419 -14.978 -18.109 1.00 63.00 196 SER A O 1
ATOM 1621 N N . ASN A 1 197 ? 29.625 -15.983 -16.130 1.00 63.25 197 ASN A N 1
ATOM 1622 C CA . ASN A 1 197 ? 30.280 -17.187 -16.663 1.00 63.25 197 ASN A CA 1
ATOM 1623 C C . ASN A 1 197 ? 29.379 -18.032 -17.582 1.00 63.25 197 ASN A C 1
ATOM 1625 O O . ASN A 1 197 ? 29.878 -18.703 -18.479 1.00 63.25 197 ASN A O 1
ATOM 1629 N N . ARG A 1 198 ? 28.053 -18.015 -17.386 1.00 62.31 198 ARG A N 1
ATOM 1630 C CA . ARG A 1 198 ? 27.100 -18.725 -18.261 1.00 62.31 198 ARG A CA 1
ATOM 1631 C C . ARG A 1 198 ? 26.872 -17.968 -19.567 1.00 62.31 198 ARG A C 1
ATOM 1633 O O . ARG A 1 198 ? 26.709 -18.594 -20.611 1.00 62.31 198 ARG A O 1
ATOM 1640 N N . CYS A 1 199 ? 26.930 -16.640 -19.513 1.00 57.50 199 CYS A N 1
ATOM 1641 C CA . CYS A 1 199 ? 26.778 -15.767 -20.673 1.00 57.50 199 CYS A CA 1
ATOM 1642 C C . CYS A 1 199 ? 27.974 -15.819 -21.641 1.00 57.50 199 CYS A C 1
ATOM 1644 O O . CYS A 1 199 ? 27.838 -15.353 -22.770 1.00 57.50 199 CYS A O 1
ATOM 1646 N N . GLN A 1 200 ? 29.090 -16.465 -21.261 1.00 53.97 200 GLN A N 1
ATOM 1647 C CA . GLN A 1 200 ? 30.228 -16.758 -22.153 1.00 53.97 200 GLN A CA 1
ATOM 1648 C C . GLN A 1 200 ? 29.837 -17.590 -23.383 1.00 53.97 200 GLN A C 1
ATOM 1650 O O . GLN A 1 200 ? 30.500 -17.495 -24.409 1.00 53.97 200 GLN A O 1
ATOM 1655 N N . LYS A 1 201 ? 28.785 -18.420 -23.288 1.00 47.81 201 LYS A N 1
ATOM 1656 C CA . LYS A 1 201 ? 28.321 -19.288 -24.388 1.00 47.81 201 LYS A CA 1
ATOM 1657 C C . LYS A 1 201 ? 27.332 -18.625 -25.344 1.00 47.81 201 LYS A C 1
ATOM 1659 O O . LYS A 1 201 ? 26.946 -19.243 -26.332 1.00 47.81 201 LYS A O 1
ATOM 1664 N N . THR A 1 202 ? 26.905 -17.402 -25.053 1.00 47.00 202 THR A N 1
ATOM 1665 C CA . THR A 1 202 ? 26.055 -16.636 -25.963 1.00 47.00 202 THR A CA 1
ATOM 1666 C C . THR A 1 202 ? 26.962 -15.983 -26.996 1.00 47.00 202 THR A C 1
ATOM 1668 O O . THR A 1 202 ? 27.397 -14.846 -26.831 1.00 47.00 202 THR A O 1
ATOM 1671 N N . GLU A 1 203 ? 27.284 -16.717 -28.061 1.00 42.09 203 GLU A N 1
ATOM 1672 C CA . GLU A 1 203 ? 27.683 -16.069 -29.306 1.00 42.09 203 GLU A CA 1
ATOM 1673 C C . GLU A 1 203 ? 26.533 -15.139 -29.694 1.00 42.09 203 GLU A C 1
ATOM 1675 O O . GLU A 1 203 ? 25.398 -15.583 -29.884 1.00 42.09 203 GLU A O 1
ATOM 1680 N N . ILE A 1 204 ? 26.796 -13.833 -29.758 1.00 47.34 204 ILE A N 1
ATOM 1681 C CA . ILE A 1 204 ? 25.881 -12.914 -30.428 1.00 47.34 204 ILE A CA 1
ATOM 1682 C C . ILE A 1 204 ? 25.925 -13.339 -31.892 1.00 47.34 204 ILE A C 1
ATOM 1684 O O . ILE A 1 204 ? 26.833 -12.952 -32.626 1.00 47.34 204 ILE A O 1
ATOM 1688 N N . MET A 1 205 ? 25.006 -14.222 -32.286 1.00 33.44 205 MET A N 1
ATOM 1689 C CA . MET A 1 205 ? 24.907 -14.690 -33.658 1.00 33.44 205 MET A CA 1
ATOM 1690 C C . MET A 1 205 ? 24.674 -13.469 -34.538 1.00 33.44 205 MET A C 1
ATOM 1692 O O . MET A 1 205 ? 23.629 -12.818 -34.473 1.00 33.44 205 MET A O 1
ATOM 1696 N N . GLN A 1 206 ? 25.689 -13.146 -35.332 1.00 37.56 206 GLN A N 1
ATOM 1697 C CA . GLN A 1 206 ? 25.637 -12.104 -36.335 1.00 37.56 206 GLN A CA 1
ATOM 1698 C C . GLN A 1 206 ? 24.518 -12.473 -37.311 1.00 37.56 206 GLN A C 1
ATOM 1700 O O . GLN A 1 206 ? 24.660 -13.393 -38.115 1.00 37.56 206 GLN A O 1
ATOM 1705 N N . CYS A 1 207 ? 23.375 -11.794 -37.211 1.00 30.94 207 CYS A N 1
ATOM 1706 C CA . CYS A 1 207 ? 22.355 -11.880 -38.243 1.00 30.94 207 CYS A CA 1
ATOM 1707 C C . CYS A 1 207 ? 22.912 -11.159 -39.471 1.00 30.94 207 CYS A C 1
ATOM 1709 O O . CYS A 1 207 ? 22.817 -9.938 -39.583 1.00 30.94 207 CYS A O 1
ATOM 1711 N N . PHE A 1 208 ? 23.560 -11.919 -40.353 1.00 31.84 208 PHE A N 1
ATOM 1712 C CA . PHE A 1 208 ? 23.759 -11.499 -41.729 1.00 31.84 208 PHE A CA 1
ATOM 1713 C C . PHE A 1 208 ? 22.369 -11.437 -42.366 1.00 31.84 208 PHE A C 1
ATOM 1715 O O . PHE A 1 208 ? 21.725 -12.471 -42.551 1.00 31.84 208 PHE A O 1
ATOM 1722 N N . LEU A 1 209 ? 21.887 -10.219 -42.599 1.00 32.72 209 LEU A N 1
ATOM 1723 C CA . LEU A 1 209 ? 20.825 -9.947 -43.563 1.00 32.72 209 LEU A CA 1
ATOM 1724 C C . LEU A 1 209 ? 21.461 -9.764 -44.939 1.00 32.72 209 LEU A C 1
ATOM 1726 O O . LEU A 1 209 ? 22.497 -9.062 -45.000 1.00 32.72 209 LEU A O 1
#

Secondary structure (DSSP, 8-state):
---S-HHHHHHHHHHHHHSS-EEETTEEE-------HHHHHHHHHTHHHHHHHHHTT---EE-GGG-EEEEETTEEEEES-HHHHHHHHHT-HHHHHHHHHHHHHHHHHHHHHH-----TT-EEEE---S--STTSS-TTPPPPHHHHHHHHHHHHTTEEEHHHHH-TT----EEEETTTTEEEEPPEEEEEGGGHHHHTT--------

pLDDT: mean 71.63, std 13.7, range [30.94, 91.19]

Organism: Sciurus vulgaris (NCBI:txid55149)

Nearest PDB structures (foldseek):
  2yko-assembly1_B  TM=8.824E-01  e=4.964E-08  Homo sapiens
  2ykq-assembly1_A  TM=7.829E-01  e=2.568E-08  Homo sapiens
  2ykq-assembly1_C  TM=7.455E-01  e=4.147E-08  Homo sapiens
  2ykq-assembly1_B  TM=6.922E-01  e=4.675E-08  Homo sapiens
  2yko-assembly1_C  TM=5.845E-01  e=9.596E-08  Homo sapiens

Radius of gyration: 28.36 Å; Cα contacts (8 Å, |Δi|>4): 167; chains: 1; bounding box: 78×40×71 Å